Protein AF-A0A7S2YI68-F1 (afdb_monomer_lite)

Secondary structure (DSSP, 8-state):
------------------TT------------------------------PPP---------SS-------GGG----TT-HHHHHHHHHHTPPPPPPPPPPHHHHHHHHHHHHHHHHHHHHHHHHHHHHHHHHHHHHHHHHHHSPTT-HHHHHHH---GGGG-TTS------GGGSPTT--GGGGSS---TT---

Sequence (196 aa):
MLASRQMSLVRSLRLTSEPGRVVVASVTQGMNGSSDLLVPATMNHQNITVRGYKKNADKNKKGRGDYVAYNPNEVEVDKSDKQLTHYLSFLNAPFKKEPPISEEEKERREAILKEYTIQKFKSHNAINHDLTCKGKMKAHALKMLPRNTKLKEHAVFVHDGLFHKDEPSYMYPPELRIPGLDLSRREESNDFEQFG

Structure (mmCIF, N/CA/C/O backbone):
data_AF-A0A7S2YI68-F1
#
_entry.id   AF-A0A7S2YI68-F1
#
loop_
_atom_site.group_PDB
_atom_site.id
_atom_site.type_symbol
_atom_site.label_atom_id
_atom_site.label_alt_id
_atom_site.label_comp_id
_atom_site.label_asym_id
_atom_site.label_entity_id
_atom_site.label_seq_id
_atom_site.pdbx_PDB_ins_code
_atom_site.Cartn_x
_atom_site.Cartn_y
_atom_site.Cartn_z
_atom_site.occupancy
_atom_site.B_iso_or_equiv
_atom_site.auth_seq_id
_atom_site.auth_comp_id
_atom_site.auth_asym_id
_atom_site.auth_atom_id
_atom_site.pdbx_PDB_model_num
ATOM 1 N N . MET A 1 1 ? 22.498 -33.660 -30.245 1.00 50.34 1 MET A N 1
ATOM 2 C CA . MET A 1 1 ? 22.557 -32.585 -29.231 1.00 50.34 1 MET A CA 1
ATOM 3 C C . MET A 1 1 ? 21.536 -32.908 -28.150 1.00 50.34 1 MET A C 1
ATOM 5 O O . MET A 1 1 ? 20.346 -32.890 -28.431 1.00 50.34 1 MET A O 1
ATOM 9 N N . LEU A 1 2 ? 22.000 -33.336 -26.974 1.00 50.59 2 LEU A N 1
ATOM 10 C CA . LEU A 1 2 ? 21.165 -33.842 -25.879 1.00 50.59 2 LEU A CA 1
ATOM 11 C C . LEU A 1 2 ? 20.640 -32.672 -25.034 1.00 50.59 2 LEU A C 1
ATOM 13 O O . LEU A 1 2 ? 21.423 -31.912 -24.468 1.00 50.59 2 LEU A O 1
ATOM 17 N N . ALA A 1 3 ? 19.317 -32.522 -24.967 1.00 51.72 3 ALA A N 1
ATOM 18 C CA . ALA A 1 3 ? 18.655 -31.524 -24.136 1.00 51.72 3 ALA A CA 1
ATOM 19 C C . ALA A 1 3 ? 18.691 -31.964 -22.663 1.00 51.72 3 ALA A C 1
ATOM 21 O O . ALA A 1 3 ? 18.002 -32.901 -22.259 1.00 51.72 3 ALA A O 1
ATOM 22 N N . SER A 1 4 ? 19.516 -31.286 -21.864 1.00 62.97 4 SER A N 1
ATOM 23 C CA . SER A 1 4 ? 19.614 -31.486 -20.418 1.00 62.97 4 SER A CA 1
ATOM 24 C C . SER A 1 4 ? 18.403 -30.854 -19.726 1.00 62.97 4 SER A C 1
ATOM 26 O O . SER A 1 4 ? 18.262 -29.632 -19.654 1.00 62.97 4 SER A O 1
ATOM 28 N N . ARG A 1 5 ? 17.483 -31.706 -19.272 1.00 58.28 5 ARG A N 1
ATOM 29 C CA . ARG A 1 5 ? 16.226 -31.346 -18.610 1.00 58.28 5 ARG A CA 1
ATOM 30 C C . ARG A 1 5 ? 16.491 -31.236 -17.106 1.00 58.28 5 ARG A C 1
ATOM 32 O O . ARG A 1 5 ? 16.485 -32.242 -16.403 1.00 58.28 5 ARG A O 1
ATOM 39 N N . GLN A 1 6 ? 16.763 -30.030 -16.606 1.00 58.59 6 GLN A N 1
ATOM 40 C CA . GLN A 1 6 ? 16.875 -29.812 -15.163 1.00 58.59 6 GLN A CA 1
ATOM 41 C C . GLN A 1 6 ? 15.486 -29.861 -14.517 1.00 58.59 6 GLN A C 1
ATOM 43 O O . GLN A 1 6 ? 14.668 -28.958 -14.681 1.00 58.59 6 GLN A O 1
ATOM 48 N N . MET A 1 7 ? 15.224 -30.948 -13.796 1.00 52.41 7 MET A N 1
ATOM 49 C CA . MET A 1 7 ? 14.084 -31.094 -12.895 1.00 52.41 7 MET A CA 1
ATOM 50 C C . MET A 1 7 ? 14.384 -30.296 -11.622 1.00 52.41 7 MET A C 1
ATOM 52 O O . MET A 1 7 ? 15.210 -30.709 -10.809 1.00 52.41 7 MET A O 1
ATOM 56 N N . SER A 1 8 ? 13.748 -29.136 -11.453 1.00 57.22 8 SER A N 1
ATOM 57 C CA . SER A 1 8 ? 13.793 -28.405 -10.189 1.00 57.22 8 SER A CA 1
ATOM 58 C C . SER A 1 8 ? 12.937 -29.134 -9.152 1.00 57.22 8 SER A C 1
ATOM 60 O O . SER A 1 8 ? 11.757 -29.424 -9.345 1.00 57.22 8 SER A O 1
ATOM 62 N N . LEU A 1 9 ? 13.580 -29.481 -8.043 1.00 52.62 9 LEU A N 1
ATOM 63 C CA . LEU A 1 9 ? 13.014 -30.248 -6.945 1.00 52.62 9 LEU A CA 1
ATOM 64 C C . LEU A 1 9 ? 12.104 -29.321 -6.123 1.00 52.62 9 LEU A C 1
ATOM 66 O O . LEU A 1 9 ? 12.574 -28.533 -5.303 1.00 52.62 9 LEU A O 1
ATOM 70 N N . VAL A 1 10 ? 10.794 -29.372 -6.374 1.00 50.81 10 VAL A N 1
ATOM 71 C CA . VAL A 1 10 ? 9.793 -28.655 -5.572 1.00 50.81 10 VAL A CA 1
ATOM 72 C C . VAL A 1 10 ? 9.705 -29.340 -4.209 1.00 50.81 10 VAL A C 1
ATOM 74 O O . VAL A 1 10 ? 9.071 -30.381 -4.047 1.00 50.81 10 VAL A O 1
ATOM 77 N N . ARG A 1 11 ? 10.390 -28.770 -3.214 1.00 51.25 11 ARG A N 1
ATOM 78 C CA . ARG A 1 11 ? 10.304 -29.191 -1.811 1.00 51.25 11 ARG A CA 1
ATOM 79 C C . ARG A 1 11 ? 8.919 -28.817 -1.275 1.00 51.25 11 ARG A C 1
ATOM 81 O O . ARG A 1 11 ? 8.680 -27.686 -0.865 1.00 51.25 11 ARG A O 1
ATOM 88 N N . SER A 1 12 ? 7.999 -29.776 -1.305 1.00 41.56 12 SER A N 1
ATOM 89 C CA . SER A 1 12 ? 6.699 -29.676 -0.644 1.00 41.56 12 SER A CA 1
ATOM 90 C C . SER A 1 12 ? 6.904 -29.666 0.873 1.00 41.56 12 SER A C 1
ATOM 92 O O . SER A 1 12 ? 7.115 -30.717 1.478 1.00 41.56 12 SER A O 1
ATOM 94 N N . LEU A 1 13 ? 6.840 -28.491 1.501 1.00 45.12 13 LEU A N 1
ATOM 95 C CA . LEU A 1 13 ? 6.744 -28.372 2.956 1.00 45.12 13 LEU A CA 1
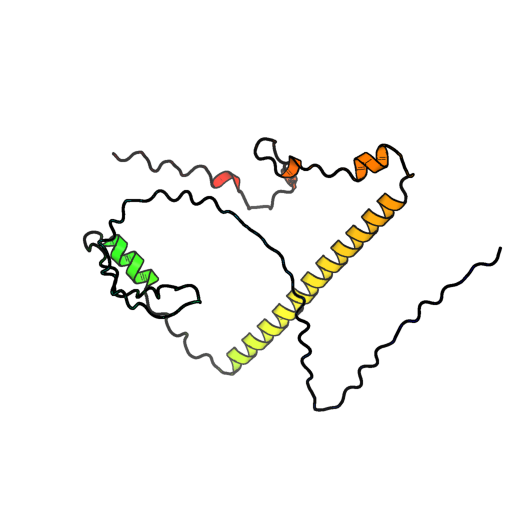ATOM 96 C C . LEU A 1 13 ? 5.353 -28.855 3.386 1.00 45.12 13 LEU A C 1
ATOM 98 O O . LEU A 1 13 ? 4.366 -28.133 3.271 1.00 45.12 13 LEU A O 1
ATOM 102 N N . ARG A 1 14 ? 5.264 -30.108 3.845 1.00 39.12 14 ARG A N 1
ATOM 103 C CA . ARG A 1 14 ? 4.089 -30.604 4.571 1.00 39.12 14 ARG A CA 1
ATOM 104 C C . ARG A 1 14 ? 4.073 -29.943 5.947 1.00 39.12 14 ARG A C 1
ATOM 106 O O . ARG A 1 14 ? 4.894 -30.270 6.797 1.00 39.12 14 ARG A O 1
ATOM 113 N N . LEU A 1 15 ? 3.138 -29.022 6.151 1.00 43.22 15 LEU A N 1
ATOM 114 C CA . LEU A 1 15 ? 2.773 -28.532 7.474 1.00 43.22 15 LEU A CA 1
ATOM 115 C C . LEU A 1 15 ? 1.987 -29.646 8.176 1.00 43.22 15 LEU A C 1
ATOM 117 O O . LEU A 1 15 ? 0.824 -29.886 7.863 1.00 43.22 15 LEU A O 1
ATOM 121 N N . THR A 1 16 ? 2.633 -30.371 9.084 1.00 48.16 16 THR A N 1
ATOM 122 C CA . THR A 1 16 ? 1.944 -31.266 10.017 1.00 48.16 16 THR A CA 1
ATOM 123 C C . THR A 1 16 ? 1.280 -30.400 11.083 1.00 48.16 16 THR A C 1
ATOM 125 O O . THR A 1 16 ? 1.964 -29.807 11.917 1.00 48.16 16 THR A O 1
ATOM 128 N N . SER A 1 17 ? -0.046 -30.268 11.023 1.00 46.53 17 SER A N 1
ATOM 129 C CA . SER A 1 17 ? -0.823 -29.585 12.056 1.00 46.53 17 SER A CA 1
ATOM 130 C C . SER A 1 17 ? -0.990 -30.513 13.258 1.00 46.53 17 SER A C 1
ATOM 132 O O . SER A 1 17 ? -1.798 -31.440 13.213 1.00 46.53 17 SER A O 1
ATOM 134 N N . GLU A 1 18 ? -0.246 -30.275 14.334 1.00 58.31 18 GLU A N 1
ATOM 135 C CA . GLU A 1 18 ? -0.638 -30.813 15.635 1.00 58.31 18 GLU A CA 1
ATOM 136 C C . GLU A 1 18 ? -1.766 -29.946 16.221 1.00 58.31 18 GLU A C 1
ATOM 138 O O . GLU A 1 18 ? -1.621 -28.718 16.290 1.00 58.31 18 GLU A O 1
ATOM 143 N N . PRO A 1 19 ? -2.903 -30.536 16.631 1.00 52.03 19 PRO A N 1
ATOM 144 C CA . PRO A 1 19 ? -3.963 -29.796 17.300 1.00 52.03 19 PRO A CA 1
ATOM 145 C C . PRO A 1 19 ? -3.474 -29.362 18.688 1.00 52.03 19 PRO A C 1
ATOM 147 O O . PRO A 1 19 ? -3.227 -30.190 19.557 1.00 52.03 19 PRO A O 1
ATOM 150 N N . GLY A 1 20 ? -3.321 -28.051 18.892 1.00 57.31 20 GLY A N 1
ATOM 151 C CA . GLY A 1 20 ? -3.027 -27.466 20.208 1.00 57.31 20 GLY A CA 1
ATOM 152 C C . GLY A 1 20 ? -1.772 -26.597 20.292 1.00 57.31 20 GLY A C 1
ATOM 153 O O . GLY A 1 20 ? -1.528 -26.004 21.340 1.00 57.31 20 GLY A O 1
ATOM 154 N N . ARG A 1 21 ? -0.993 -26.453 19.211 1.00 43.06 21 ARG A N 1
ATOM 155 C CA . ARG A 1 21 ? 0.211 -25.607 19.214 1.00 43.06 21 ARG A CA 1
ATOM 156 C C . ARG A 1 21 ? 0.141 -24.524 18.141 1.00 43.06 21 ARG A C 1
ATOM 158 O O . ARG A 1 21 ? 0.529 -24.723 16.995 1.00 43.06 21 ARG A O 1
ATOM 165 N N . VAL A 1 22 ? -0.348 -23.348 18.530 1.00 44.31 22 VAL A N 1
ATOM 166 C CA . VAL A 1 22 ? -0.261 -22.135 17.708 1.00 44.31 22 VAL A CA 1
ATOM 167 C C . VAL A 1 22 ? 1.186 -21.643 17.761 1.00 44.31 22 VAL A C 1
ATOM 169 O O . VAL A 1 22 ? 1.578 -20.914 18.668 1.00 44.31 22 VAL A O 1
ATOM 172 N N . VAL A 1 23 ? 2.013 -22.076 16.810 1.00 42.25 23 VAL A N 1
ATOM 173 C CA . VAL A 1 23 ? 3.347 -21.498 16.617 1.00 42.25 23 VAL A CA 1
ATOM 174 C C . VAL A 1 23 ? 3.177 -20.235 15.779 1.00 42.25 23 VAL A C 1
ATOM 176 O O . VAL A 1 23 ? 3.085 -20.291 14.555 1.00 42.25 23 VAL A O 1
ATOM 179 N N . VAL A 1 24 ? 3.106 -19.081 16.444 1.00 43.81 24 VAL A N 1
ATOM 180 C CA . VAL A 1 24 ? 3.206 -17.777 15.779 1.00 43.81 24 VAL A CA 1
ATOM 181 C C . VAL A 1 24 ? 4.671 -17.570 15.402 1.00 43.81 24 VAL A C 1
ATOM 183 O O . VAL A 1 24 ? 5.462 -17.050 16.184 1.00 43.81 24 VAL A O 1
ATOM 186 N N . ALA A 1 25 ? 5.060 -18.023 14.213 1.00 38.66 25 ALA A N 1
ATOM 187 C CA . ALA A 1 25 ? 6.337 -17.644 13.628 1.00 38.66 25 ALA A CA 1
ATOM 188 C C . ALA A 1 25 ? 6.202 -16.220 13.067 1.00 38.66 25 ALA A C 1
ATOM 190 O O . ALA A 1 25 ? 5.769 -16.024 11.932 1.00 38.66 25 ALA A O 1
ATOM 191 N N . SER A 1 26 ? 6.535 -15.210 13.872 1.00 40.50 26 SER A N 1
ATOM 192 C CA . SER A 1 26 ? 6.734 -13.853 13.369 1.00 40.50 26 SER A CA 1
ATOM 193 C C . SER A 1 26 ? 8.055 -13.808 12.600 1.00 40.50 26 SER A C 1
ATOM 195 O O . SER A 1 26 ? 9.142 -13.744 13.167 1.00 40.50 26 SER A O 1
ATOM 197 N N . VAL A 1 27 ? 7.965 -13.862 11.272 1.00 43.38 27 VAL A N 1
ATOM 198 C CA . VAL A 1 27 ? 9.083 -13.508 10.395 1.00 43.38 27 VAL A CA 1
ATOM 199 C C . VAL A 1 27 ? 9.206 -11.987 10.428 1.00 43.38 27 VAL A C 1
ATOM 201 O O . VAL A 1 27 ? 8.484 -11.276 9.734 1.00 43.38 27 VAL A O 1
ATOM 204 N N . THR A 1 28 ? 10.100 -11.471 11.267 1.00 40.09 28 THR A N 1
ATOM 205 C CA . THR A 1 28 ? 10.525 -10.072 11.212 1.00 40.09 28 THR A CA 1
ATOM 206 C C . THR A 1 28 ? 11.504 -9.914 10.055 1.00 40.09 28 THR A C 1
ATOM 208 O O . THR A 1 28 ? 12.709 -10.127 10.174 1.00 40.09 28 THR A O 1
ATOM 211 N N . GLN A 1 29 ? 10.975 -9.568 8.883 1.00 43.62 29 GLN A N 1
ATOM 212 C CA . GLN A 1 29 ? 11.795 -9.118 7.765 1.00 43.62 29 GLN A CA 1
ATOM 213 C C . GLN A 1 29 ? 12.310 -7.713 8.111 1.00 43.62 29 GLN A C 1
ATOM 215 O O . GLN A 1 29 ? 11.560 -6.740 8.089 1.00 43.62 29 GLN A O 1
ATOM 220 N N . GLY A 1 30 ? 13.581 -7.626 8.508 1.00 39.44 30 GLY A N 1
ATOM 221 C CA . GLY A 1 30 ? 14.265 -6.365 8.779 1.00 39.44 30 GLY A CA 1
ATOM 222 C C . GLY A 1 30 ? 14.392 -5.538 7.503 1.00 39.44 30 GLY A C 1
ATOM 223 O O . GLY A 1 30 ? 15.310 -5.743 6.712 1.00 39.44 30 GLY A O 1
ATOM 224 N N . MET A 1 31 ? 13.459 -4.612 7.297 1.00 40.91 31 MET A N 1
ATOM 225 C CA . MET A 1 31 ? 13.582 -3.554 6.300 1.00 40.91 31 MET A CA 1
ATOM 226 C C . MET A 1 31 ? 14.401 -2.414 6.906 1.00 40.91 31 MET A C 1
ATOM 228 O O . MET A 1 31 ? 13.864 -1.516 7.547 1.00 40.91 31 MET A O 1
ATOM 232 N N . ASN A 1 32 ? 15.716 -2.452 6.696 1.00 46.88 32 ASN A N 1
ATOM 23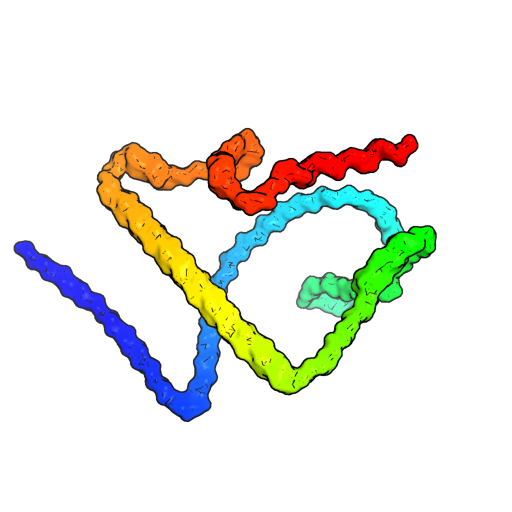3 C CA . ASN A 1 32 ? 16.576 -1.286 6.876 1.00 46.88 32 ASN A CA 1
ATOM 234 C C . ASN A 1 32 ? 16.353 -0.342 5.687 1.00 46.88 32 ASN A C 1
ATOM 236 O O . ASN A 1 32 ? 17.078 -0.392 4.697 1.00 46.88 32 ASN A O 1
ATOM 240 N N . GLY A 1 33 ? 15.304 0.473 5.766 1.00 40.84 33 GLY A N 1
ATOM 241 C CA . GLY A 1 33 ? 15.069 1.601 4.872 1.00 40.84 33 GLY A CA 1
ATOM 242 C C . GLY A 1 33 ? 15.339 2.892 5.628 1.00 40.84 33 GLY A C 1
ATOM 243 O O . GLY A 1 33 ? 14.454 3.392 6.312 1.00 40.84 33 GLY A O 1
ATOM 244 N N . SER A 1 34 ? 16.569 3.399 5.531 1.00 47.84 34 SER A N 1
ATOM 245 C CA . SER A 1 34 ? 16.882 4.777 5.905 1.00 47.84 34 SER A CA 1
ATOM 246 C C . SER A 1 34 ? 16.146 5.703 4.940 1.00 47.84 34 SER A C 1
ATOM 248 O O . SER A 1 34 ? 16.484 5.767 3.759 1.00 47.84 34 SER A O 1
ATOM 250 N N . SER A 1 35 ? 15.111 6.378 5.428 1.00 43.72 35 SER A N 1
ATOM 251 C CA . SER A 1 35 ? 14.521 7.532 4.762 1.00 43.72 35 SER A CA 1
ATOM 252 C C . SER A 1 35 ? 14.807 8.757 5.618 1.00 43.72 35 SER A C 1
ATOM 254 O O . SER A 1 35 ? 13.981 9.156 6.441 1.00 43.72 35 SER A O 1
ATOM 256 N N . ASP A 1 36 ? 15.988 9.336 5.410 1.00 41.00 36 ASP A N 1
ATOM 257 C CA . ASP A 1 36 ? 16.297 10.715 5.777 1.00 41.00 36 ASP A CA 1
ATOM 258 C C . ASP A 1 36 ? 15.415 11.645 4.931 1.00 41.00 36 ASP A C 1
ATOM 260 O O . ASP A 1 36 ? 15.808 12.171 3.890 1.00 41.00 36 ASP A O 1
ATOM 264 N N . LEU A 1 37 ? 14.165 11.808 5.361 1.00 40.16 37 LEU A N 1
ATOM 265 C CA . LEU A 1 37 ? 13.287 12.870 4.895 1.00 40.16 37 LEU A CA 1
ATOM 266 C C . LEU A 1 37 ? 13.664 14.140 5.654 1.00 40.16 37 LEU A C 1
ATOM 268 O O . LEU A 1 37 ? 13.119 14.452 6.711 1.00 40.16 37 LEU A O 1
ATOM 272 N N . LEU A 1 38 ? 14.632 14.863 5.094 1.00 41.06 38 LEU A N 1
ATOM 273 C CA . LEU A 1 38 ? 14.934 16.236 5.468 1.00 41.06 38 LEU A CA 1
ATOM 274 C C . LEU A 1 38 ? 13.740 17.114 5.053 1.00 41.06 38 LEU A C 1
ATOM 276 O O . LEU A 1 38 ? 13.612 17.520 3.899 1.00 41.06 38 LEU A O 1
ATOM 280 N N . VAL A 1 39 ? 12.829 17.375 5.989 1.00 41.44 39 VAL A N 1
ATOM 281 C CA . VAL A 1 39 ? 11.787 18.394 5.826 1.00 41.44 39 VAL A CA 1
ATOM 282 C C . VAL A 1 39 ? 12.427 19.754 6.127 1.00 41.44 39 VAL A C 1
ATOM 284 O O . VAL A 1 39 ? 12.920 19.937 7.243 1.00 41.44 39 VAL A O 1
ATOM 287 N N . PRO A 1 40 ? 12.455 20.722 5.192 1.00 42.75 40 PRO A N 1
ATOM 288 C CA . PRO A 1 40 ? 12.873 22.076 5.523 1.00 42.75 40 PRO A CA 1
ATOM 289 C C . PRO A 1 40 ? 11.809 22.716 6.420 1.00 42.75 40 PRO A C 1
ATOM 291 O O . PRO A 1 40 ? 10.700 23.026 5.989 1.00 42.75 40 PRO A O 1
ATOM 294 N N . ALA A 1 41 ? 12.149 22.890 7.695 1.00 39.47 41 ALA A N 1
ATOM 295 C CA . ALA A 1 41 ? 11.358 23.651 8.645 1.00 39.47 41 ALA A CA 1
ATOM 296 C C . ALA A 1 41 ? 11.534 25.149 8.359 1.00 39.47 41 ALA A C 1
ATOM 298 O O . ALA A 1 41 ? 12.432 25.790 8.894 1.00 39.47 41 ALA A O 1
ATOM 299 N N . THR A 1 42 ? 10.674 25.725 7.524 1.00 51.81 42 THR A N 1
ATOM 300 C CA . THR A 1 42 ? 10.452 27.176 7.528 1.00 51.81 42 THR A CA 1
ATOM 301 C C . THR A 1 42 ? 9.212 27.454 8.365 1.00 51.81 42 THR A C 1
ATOM 303 O O . THR A 1 42 ? 8.122 27.665 7.839 1.00 51.81 42 THR A O 1
ATOM 306 N N . MET A 1 43 ? 9.369 27.398 9.689 1.00 41.09 43 MET A N 1
ATOM 307 C CA . MET A 1 43 ? 8.415 28.029 10.593 1.00 41.09 43 MET A CA 1
ATOM 308 C C . MET A 1 43 ? 8.976 29.380 11.006 1.00 41.09 43 MET A C 1
ATOM 310 O O . MET A 1 43 ? 10.049 29.483 11.595 1.00 41.09 43 MET A O 1
ATOM 314 N N . ASN A 1 44 ? 8.223 30.412 10.651 1.00 44.56 44 ASN A N 1
ATOM 315 C CA . ASN A 1 44 ? 8.429 31.777 11.085 1.00 44.56 44 ASN A CA 1
ATOM 316 C C . ASN A 1 44 ? 8.219 31.807 12.607 1.00 44.56 44 ASN A C 1
ATOM 318 O O . ASN A 1 44 ? 7.096 31.683 13.098 1.00 44.56 44 ASN A O 1
ATOM 322 N N . HIS A 1 45 ? 9.314 31.863 13.361 1.00 42.47 45 HIS A N 1
ATOM 323 C CA . HIS A 1 45 ? 9.278 31.928 14.813 1.00 42.47 45 HIS A CA 1
ATOM 324 C C . HIS A 1 45 ? 8.800 33.319 15.234 1.00 42.47 45 HIS A C 1
ATOM 326 O O . HIS A 1 45 ? 9.576 34.270 15.274 1.00 42.47 45 HIS A O 1
ATOM 332 N N . GLN A 1 46 ? 7.523 33.440 15.596 1.00 43.69 46 GLN A N 1
ATOM 333 C CA . GLN A 1 46 ? 7.136 34.471 16.552 1.00 43.69 46 GLN A CA 1
ATOM 334 C C . GLN A 1 46 ? 7.914 34.202 17.847 1.00 43.69 46 GLN A C 1
ATOM 336 O O . GLN A 1 46 ? 7.973 33.065 18.321 1.00 43.69 46 GLN A O 1
ATOM 341 N N . ASN A 1 47 ? 8.574 35.240 18.359 1.00 39.53 47 ASN A N 1
ATOM 342 C CA . ASN A 1 47 ? 9.471 35.202 19.510 1.00 39.53 47 ASN A CA 1
ATOM 343 C C . ASN A 1 47 ? 8.736 34.770 20.791 1.00 39.53 47 ASN A C 1
ATOM 345 O O . ASN A 1 47 ? 8.359 35.600 21.617 1.00 39.53 47 ASN A O 1
ATOM 349 N N . ILE A 1 48 ? 8.560 33.465 20.991 1.00 43.53 48 ILE A N 1
ATOM 350 C CA . ILE A 1 48 ? 8.199 32.913 22.296 1.00 43.53 48 ILE A CA 1
ATOM 351 C C . ILE A 1 48 ? 9.459 33.000 23.155 1.00 43.53 48 ILE A C 1
ATOM 353 O O . ILE A 1 48 ? 10.387 32.199 23.038 1.00 43.53 48 ILE A O 1
ATOM 357 N N . THR A 1 49 ? 9.507 34.020 24.006 1.00 46.22 49 THR A N 1
ATOM 358 C CA . THR A 1 49 ? 10.601 34.214 24.959 1.00 46.22 49 THR A CA 1
ATOM 359 C C . THR A 1 49 ? 10.401 33.239 26.115 1.00 46.22 49 THR A C 1
ATOM 361 O O . THR A 1 49 ? 9.814 33.579 27.138 1.00 46.22 49 THR A O 1
ATOM 364 N N . VAL A 1 50 ? 10.857 31.996 25.953 1.00 45.75 50 VAL A N 1
ATOM 365 C CA . VAL A 1 50 ? 10.841 30.999 27.031 1.00 45.75 50 VAL A CA 1
ATOM 366 C C . VAL A 1 50 ? 11.877 31.423 28.078 1.00 45.75 50 VAL A C 1
ATOM 368 O O . VAL A 1 50 ? 13.083 31.252 27.886 1.00 45.75 50 VAL A O 1
ATOM 371 N N . ARG A 1 51 ? 11.424 32.045 29.175 1.00 45.25 51 ARG A N 1
ATOM 372 C CA . ARG A 1 51 ? 12.290 32.394 30.311 1.00 45.25 51 ARG A CA 1
ATOM 373 C C . ARG A 1 51 ? 12.848 31.114 30.933 1.00 45.25 51 ARG A C 1
ATOM 375 O O . ARG A 1 51 ? 12.138 30.137 31.132 1.00 45.25 51 ARG A O 1
ATOM 382 N N . GLY A 1 52 ? 14.157 31.131 31.172 1.00 40.34 52 GLY A N 1
ATOM 383 C CA . GLY A 1 52 ? 14.979 29.942 31.374 1.00 40.34 52 GLY A CA 1
ATOM 384 C C . GLY A 1 52 ? 14.537 29.015 32.506 1.00 40.34 52 GLY A C 1
ATOM 385 O O . GLY A 1 52 ? 14.374 29.428 33.652 1.00 40.34 52 GLY A O 1
ATOM 386 N N . TYR A 1 53 ? 14.465 27.725 32.187 1.00 44.00 53 TYR A N 1
ATOM 387 C CA . TYR A 1 53 ? 14.368 26.657 33.173 1.00 44.00 53 TYR A CA 1
ATOM 388 C C . TYR A 1 53 ? 15.704 26.506 33.915 1.00 44.00 53 TYR A C 1
ATOM 390 O O . TYR A 1 53 ? 16.772 26.377 33.305 1.00 44.00 53 TYR A O 1
ATOM 398 N N . LYS A 1 54 ? 15.654 26.516 35.252 1.00 50.56 54 LYS A N 1
ATOM 399 C CA . LYS A 1 54 ? 16.811 26.234 36.111 1.00 50.56 54 LYS A CA 1
ATOM 400 C C . LYS A 1 54 ? 17.239 24.777 35.912 1.00 50.56 54 LYS A C 1
ATOM 402 O O . LYS A 1 54 ? 16.530 23.856 36.305 1.00 50.56 54 LYS A O 1
ATOM 407 N N . LYS A 1 55 ? 18.415 24.566 35.315 1.00 53.16 55 LYS A N 1
ATOM 408 C CA . LYS A 1 55 ? 19.051 23.245 35.224 1.00 53.16 55 LYS A CA 1
ATOM 409 C C . LYS A 1 55 ? 19.541 22.825 36.611 1.00 53.16 55 LYS A C 1
ATOM 411 O O . LYS A 1 55 ? 20.601 23.271 37.044 1.00 53.16 55 LYS A O 1
ATOM 416 N N . ASN A 1 56 ? 18.809 21.942 37.281 1.00 50.59 56 ASN A N 1
ATOM 417 C CA . ASN A 1 56 ? 19.375 21.169 38.382 1.00 50.59 56 ASN A CA 1
ATOM 418 C C . ASN A 1 56 ? 20.259 20.080 37.762 1.00 50.59 56 ASN A C 1
ATOM 420 O O . ASN A 1 56 ? 19.781 19.158 37.107 1.00 50.59 56 ASN A O 1
ATOM 424 N N . ALA A 1 57 ? 21.572 20.272 37.865 1.00 51.91 57 ALA A N 1
ATOM 425 C CA . ALA A 1 57 ? 22.575 19.423 37.242 1.00 51.91 57 ALA A CA 1
ATOM 426 C C . ALA A 1 57 ? 22.838 18.168 38.088 1.00 51.91 57 ALA A C 1
ATOM 428 O O . ALA A 1 57 ? 23.852 18.093 38.782 1.00 51.91 57 ALA A O 1
ATOM 429 N N . ASP A 1 58 ? 21.965 17.165 37.992 1.00 61.28 58 ASP A N 1
ATOM 430 C CA . ASP A 1 58 ? 22.260 15.831 38.518 1.00 61.28 58 ASP A CA 1
ATOM 431 C C . ASP A 1 58 ? 23.150 15.063 37.534 1.00 61.28 58 ASP A C 1
ATOM 433 O O . ASP A 1 58 ? 22.722 14.466 36.546 1.00 61.28 58 ASP A O 1
ATOM 437 N N . LYS A 1 59 ? 24.457 15.113 37.802 1.00 61.12 59 LYS A N 1
ATOM 438 C CA . LYS A 1 59 ? 25.497 14.407 37.050 1.00 61.12 59 LYS A CA 1
ATOM 439 C C . LYS A 1 59 ? 25.536 12.935 37.455 1.00 61.12 59 LYS A C 1
ATOM 441 O O . LYS A 1 59 ? 26.413 12.539 38.216 1.00 61.12 59 LYS A O 1
ATOM 446 N N . ASN A 1 60 ? 24.629 12.108 36.939 1.00 54.59 60 ASN A N 1
ATOM 447 C CA . ASN A 1 60 ? 24.907 10.674 36.805 1.00 54.59 60 ASN A CA 1
ATOM 448 C C . ASN A 1 60 ? 23.867 9.953 35.940 1.00 54.59 60 ASN A C 1
ATOM 450 O O . ASN A 1 60 ? 22.824 9.553 36.447 1.00 54.59 60 ASN A O 1
ATOM 454 N N . LYS A 1 61 ? 24.190 9.731 34.657 1.00 56.44 61 LYS A N 1
ATOM 455 C CA . LYS A 1 61 ? 24.009 8.455 33.931 1.00 56.44 61 LYS A CA 1
ATOM 456 C C . LYS A 1 61 ? 24.387 8.623 32.458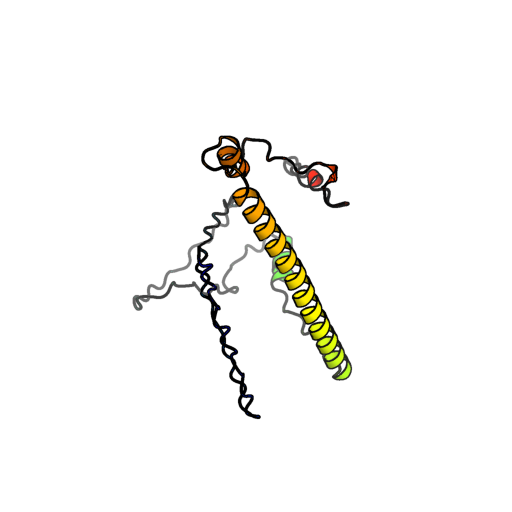 1.00 56.44 61 LYS A C 1
ATOM 458 O O . LYS A 1 61 ? 23.840 9.445 31.736 1.00 56.44 61 LYS A O 1
ATOM 463 N N . LYS A 1 62 ? 25.354 7.819 32.014 1.00 55.44 62 LYS A N 1
ATOM 464 C CA . LYS A 1 62 ? 25.688 7.634 30.600 1.00 55.44 62 LYS A CA 1
ATOM 465 C C . LYS A 1 62 ? 24.592 6.792 29.938 1.00 55.44 62 LYS A C 1
ATOM 467 O O . LYS A 1 62 ? 24.386 5.654 30.343 1.00 55.44 62 LYS A O 1
ATOM 472 N N . GLY A 1 63 ? 23.993 7.320 28.873 1.00 56.44 63 GLY A N 1
ATOM 473 C CA . GLY A 1 63 ? 23.524 6.506 27.750 1.00 56.44 63 GLY A CA 1
ATOM 474 C C . GLY A 1 63 ? 22.056 6.081 27.762 1.00 56.44 63 GLY A C 1
ATOM 475 O O . GLY A 1 63 ? 21.754 4.909 27.952 1.00 56.44 63 GLY A O 1
ATOM 476 N N . ARG A 1 64 ? 21.164 7.016 27.438 1.00 47.94 64 ARG A N 1
ATOM 477 C CA . ARG A 1 64 ? 20.001 6.862 26.540 1.00 47.94 64 ARG A CA 1
ATOM 478 C C . ARG A 1 64 ? 19.421 8.260 26.372 1.00 47.94 64 ARG A C 1
ATOM 480 O O . ARG A 1 64 ? 19.302 8.949 27.371 1.00 47.94 64 ARG A O 1
ATOM 487 N N . GLY A 1 65 ? 19.169 8.687 25.132 1.00 57.31 65 GLY A N 1
ATOM 488 C CA . GLY A 1 65 ? 18.766 10.059 24.817 1.00 57.31 65 GLY A CA 1
ATOM 489 C C . GLY A 1 65 ? 17.694 10.565 25.777 1.00 57.31 65 GLY A C 1
ATOM 490 O O . GLY A 1 65 ? 16.633 9.950 25.893 1.00 57.31 65 GLY A O 1
ATOM 491 N N . ASP A 1 66 ? 18.019 11.646 26.482 1.00 49.94 66 ASP A N 1
ATOM 492 C CA . ASP A 1 66 ? 17.127 12.312 27.416 1.00 49.94 66 ASP A CA 1
ATOM 493 C C . ASP A 1 66 ? 15.970 12.914 26.613 1.00 49.94 66 ASP A C 1
ATOM 495 O O . ASP A 1 66 ? 16.027 14.055 26.154 1.00 49.94 66 ASP A O 1
ATOM 499 N N . TYR A 1 67 ? 14.902 12.142 26.415 1.00 54.78 67 TYR A N 1
ATOM 500 C CA . TYR A 1 67 ? 13.600 12.749 26.196 1.00 54.78 67 TYR A CA 1
ATOM 501 C C . TYR A 1 67 ? 13.279 13.492 27.486 1.00 54.78 67 TYR A C 1
ATOM 503 O O . TYR A 1 67 ? 12.886 12.886 28.483 1.00 54.78 67 TYR A O 1
ATOM 511 N N . VAL A 1 68 ? 13.517 14.804 27.478 1.00 58.03 68 VAL A N 1
ATOM 512 C CA . VAL A 1 68 ? 13.009 15.707 28.506 1.00 58.03 68 VAL A CA 1
ATOM 513 C C . VAL A 1 68 ? 11.503 15.488 28.519 1.00 58.03 68 VAL A C 1
ATOM 515 O O . VAL A 1 68 ? 10.817 15.833 27.557 1.00 58.03 68 VAL A O 1
ATOM 518 N N . ALA A 1 69 ? 11.003 14.814 29.555 1.00 58.44 69 ALA A N 1
ATOM 519 C CA . ALA A 1 69 ? 9.579 14.615 29.735 1.00 58.44 69 ALA A CA 1
ATOM 520 C C . ALA A 1 69 ? 8.951 16.005 29.815 1.00 58.44 69 ALA A C 1
ATOM 522 O O . ALA A 1 69 ? 9.174 16.744 30.773 1.00 58.44 69 ALA A O 1
ATOM 523 N N . TYR A 1 70 ? 8.239 16.392 28.760 1.00 61.66 70 TYR A N 1
ATOM 524 C CA . TYR A 1 70 ? 7.495 17.634 28.745 1.00 61.66 70 TYR A CA 1
ATOM 525 C C . TYR A 1 70 ? 6.418 17.524 29.823 1.00 61.66 70 TYR A C 1
ATOM 527 O O . TYR A 1 70 ? 5.482 16.739 29.681 1.00 61.66 70 TYR A O 1
ATOM 535 N N . ASN A 1 71 ? 6.582 18.267 30.917 1.00 67.06 71 ASN A N 1
ATOM 536 C CA . ASN A 1 71 ? 5.529 18.467 31.899 1.00 67.06 71 ASN A CA 1
ATOM 537 C C . ASN A 1 71 ? 4.597 19.553 31.342 1.00 67.06 71 ASN A C 1
ATOM 539 O O . ASN A 1 71 ? 4.961 20.731 31.383 1.00 67.06 71 ASN A O 1
ATOM 543 N N . PRO A 1 72 ? 3.391 19.215 30.844 1.00 64.62 72 PRO A N 1
ATOM 544 C CA . PRO A 1 72 ? 2.469 20.207 30.284 1.00 64.62 72 PRO A CA 1
ATOM 545 C C . PRO A 1 72 ? 1.999 21.247 31.314 1.00 64.62 72 PRO A C 1
ATOM 547 O O . PRO A 1 72 ? 1.432 22.266 30.939 1.00 64.62 72 PRO A O 1
ATOM 550 N N . ASN A 1 73 ? 2.255 21.010 32.603 1.00 67.00 73 ASN A N 1
ATOM 551 C CA . ASN A 1 73 ? 1.831 21.873 33.700 1.00 67.00 73 ASN A CA 1
ATOM 552 C C . ASN A 1 73 ? 2.772 23.069 33.959 1.00 67.00 73 ASN A C 1
ATOM 554 O O . ASN A 1 73 ? 2.423 23.923 34.767 1.00 67.00 73 ASN A O 1
ATOM 558 N N . GLU A 1 74 ? 3.946 23.140 33.316 1.00 64.06 74 GLU A N 1
ATOM 559 C CA . GLU A 1 74 ? 4.975 24.166 33.592 1.00 64.06 74 GLU A CA 1
ATOM 560 C C . GLU A 1 74 ? 5.081 25.268 32.520 1.00 64.06 74 GLU A C 1
ATOM 562 O O . GLU A 1 74 ? 5.969 26.119 32.589 1.00 64.06 74 GLU A O 1
ATOM 567 N N . VAL A 1 75 ? 4.194 25.291 31.520 1.00 66.75 75 VAL A N 1
ATOM 568 C CA . VAL A 1 75 ? 4.176 26.388 30.541 1.00 66.75 75 VAL A CA 1
ATOM 569 C C . VAL A 1 75 ? 3.355 27.546 31.096 1.00 66.75 75 VAL A C 1
ATOM 571 O O . VAL A 1 75 ? 2.125 27.547 31.050 1.00 66.75 75 VAL A O 1
ATOM 574 N N . GLU A 1 76 ? 4.054 28.546 31.630 1.00 65.06 76 GLU A N 1
ATOM 575 C CA . GLU A 1 76 ? 3.482 29.848 31.965 1.00 65.06 76 GLU A CA 1
ATOM 576 C C . GLU A 1 76 ? 3.093 30.567 30.665 1.00 65.06 76 GLU A C 1
ATOM 578 O O . GLU A 1 76 ? 3.902 31.236 30.028 1.00 65.06 76 GLU A O 1
ATOM 583 N N . VAL A 1 77 ? 1.850 30.368 30.223 1.00 61.53 77 VAL A N 1
ATOM 584 C CA . VAL A 1 77 ? 1.278 31.096 29.085 1.00 61.53 77 VAL A CA 1
ATOM 585 C C . VAL A 1 77 ? 0.867 32.487 29.561 1.00 61.53 77 VAL A C 1
ATOM 587 O O . VAL A 1 77 ? 0.075 32.612 30.502 1.00 61.53 77 VAL A O 1
ATOM 590 N N . ASP A 1 78 ? 1.377 33.527 28.899 1.00 65.81 78 ASP A N 1
ATOM 591 C CA . ASP A 1 78 ? 0.925 34.903 29.098 1.00 65.81 78 ASP A CA 1
ATOM 592 C C . ASP A 1 78 ? -0.595 34.980 28.875 1.00 65.81 78 ASP A C 1
ATOM 594 O O . ASP A 1 78 ? -1.121 34.737 27.790 1.00 65.81 78 ASP A O 1
ATOM 598 N N . LYS A 1 79 ? -1.336 35.281 29.948 1.00 61.91 79 LYS A N 1
ATOM 599 C CA . LYS A 1 79 ? -2.811 35.224 29.994 1.00 61.91 79 LYS A CA 1
ATOM 600 C C . LYS A 1 79 ? -3.504 36.368 29.235 1.00 61.91 79 LYS A C 1
ATOM 602 O O . LYS A 1 79 ? -4.720 36.515 29.370 1.00 61.91 79 LYS A O 1
ATOM 607 N N . SER A 1 80 ? -2.768 37.202 28.494 1.00 68.06 80 SER A N 1
ATOM 608 C CA . SER A 1 80 ? -3.334 38.357 27.779 1.00 68.06 80 SER A CA 1
ATOM 609 C C . SER A 1 80 ? -4.271 37.932 26.648 1.00 68.06 80 SER A C 1
ATOM 611 O O . SER A 1 80 ? -5.279 38.597 26.399 1.00 68.06 80 SER A O 1
ATOM 613 N N . ASP A 1 81 ? -4.010 36.775 26.036 1.00 81.25 81 ASP A N 1
ATOM 614 C CA . ASP A 1 81 ? -4.689 36.354 24.815 1.00 81.25 81 ASP A CA 1
ATOM 615 C C . ASP A 1 81 ? -5.792 35.340 25.122 1.00 81.25 81 ASP A C 1
ATOM 617 O O . ASP A 1 81 ? -5.609 34.121 25.101 1.00 81.25 81 ASP A O 1
ATOM 621 N N . LYS A 1 82 ? -6.996 35.860 25.389 1.00 83.44 82 LYS A N 1
ATOM 622 C CA . LYS A 1 82 ? -8.207 35.059 25.666 1.00 83.44 82 LYS A CA 1
ATOM 623 C C . LYS A 1 82 ? -8.532 34.035 24.568 1.00 83.44 82 LYS A C 1
ATOM 625 O O . LYS A 1 82 ? -9.147 33.011 24.840 1.00 83.44 82 LYS A O 1
ATOM 630 N N . GLN A 1 83 ? -8.143 34.306 23.322 1.00 82.56 83 GLN A N 1
ATOM 631 C CA . GLN A 1 83 ? -8.334 33.371 22.211 1.00 82.56 83 GLN A CA 1
ATOM 632 C C . GLN A 1 83 ? -7.347 32.201 22.282 1.00 82.56 83 GLN A C 1
ATOM 634 O O . GLN A 1 83 ? -7.751 31.050 22.122 1.00 82.56 83 GLN A O 1
ATOM 639 N N . LEU A 1 84 ? -6.075 32.476 22.589 1.00 84.00 84 LEU A N 1
ATOM 640 C CA . LEU A 1 84 ? -5.047 31.448 22.734 1.00 84.00 84 LEU A CA 1
ATOM 641 C C . LEU A 1 84 ? -5.380 30.496 23.886 1.00 84.00 84 LEU A C 1
ATOM 643 O O . LEU A 1 84 ? -5.282 29.280 23.731 1.00 84.00 84 LEU A O 1
ATOM 647 N N . THR A 1 85 ? -5.863 31.024 25.013 1.00 84.81 85 THR A N 1
ATOM 648 C CA . THR A 1 85 ? -6.303 30.190 26.141 1.00 84.81 85 THR A CA 1
ATOM 649 C C . THR A 1 85 ? -7.500 29.306 25.778 1.00 84.81 85 THR A C 1
ATOM 651 O O . THR A 1 85 ? -7.538 28.150 26.199 1.00 84.81 85 THR A O 1
ATOM 654 N N . HIS A 1 86 ? -8.427 29.775 24.934 1.00 87.50 86 HIS A N 1
ATOM 655 C CA . HIS A 1 86 ? -9.519 28.949 24.410 1.00 87.50 86 HIS A CA 1
ATOM 656 C C . HIS A 1 86 ? -9.024 27.815 23.501 1.00 87.50 86 HIS A C 1
ATOM 658 O O . HIS A 1 86 ? -9.429 26.669 23.704 1.00 87.50 86 HIS A O 1
ATOM 664 N N . TYR A 1 87 ? -8.119 28.077 22.556 1.00 88.12 87 TYR A N 1
ATOM 665 C CA . TYR A 1 87 ? -7.547 27.021 21.709 1.00 88.12 87 TYR A CA 1
ATOM 666 C C . TYR A 1 87 ? -6.773 25.986 22.522 1.00 88.12 87 TYR A C 1
ATOM 668 O O . TYR A 1 87 ? -6.976 24.784 22.347 1.00 88.12 87 TYR A O 1
ATOM 676 N N . LEU A 1 88 ? -5.955 26.442 23.471 1.00 87.25 88 LEU A N 1
ATOM 677 C CA . LEU A 1 88 ? -5.257 25.557 24.397 1.00 87.25 88 LEU A CA 1
ATOM 678 C C . LEU A 1 88 ? -6.242 24.749 25.246 1.00 87.25 88 LEU A C 1
ATOM 680 O O . LEU A 1 88 ? -5.991 23.578 25.503 1.00 87.25 88 LEU A O 1
ATOM 684 N N . SER A 1 89 ? -7.386 25.318 25.636 1.00 86.06 89 SER A N 1
ATOM 685 C CA . SER A 1 89 ? -8.415 24.576 26.372 1.00 86.06 89 SER A CA 1
ATOM 686 C C . SER A 1 89 ? -9.084 23.481 25.536 1.00 86.06 89 SER A C 1
ATOM 688 O O . SER A 1 89 ? -9.396 22.426 26.080 1.00 86.06 89 SER A O 1
ATOM 690 N N . PHE A 1 90 ? -9.254 23.678 24.223 1.00 88.19 90 PHE A N 1
ATOM 691 C CA . PHE A 1 90 ? -9.785 22.644 23.330 1.00 88.19 90 PHE A CA 1
ATOM 692 C C . PHE A 1 90 ? -8.780 21.521 23.090 1.00 88.19 90 PHE A C 1
ATOM 694 O O . PHE A 1 90 ? -9.162 20.354 23.100 1.00 88.19 90 PHE A O 1
ATOM 701 N N . LEU A 1 91 ? -7.501 21.863 22.917 1.00 89.19 91 LEU A N 1
ATOM 702 C CA . LEU A 1 91 ? -6.432 20.876 22.748 1.00 89.19 91 LEU A CA 1
ATOM 703 C C . LEU A 1 91 ? -6.199 20.061 24.025 1.00 89.19 91 LEU A C 1
ATOM 705 O O . LEU A 1 91 ? -5.947 18.863 23.951 1.00 89.19 91 LEU A O 1
ATOM 709 N N . ASN A 1 92 ? -6.324 20.704 25.188 1.00 85.88 92 ASN A N 1
ATOM 710 C CA . ASN A 1 92 ? -6.164 20.073 26.497 1.00 85.88 92 ASN A CA 1
ATOM 711 C C . ASN A 1 92 ? -7.475 19.513 27.069 1.00 85.88 92 ASN A C 1
ATOM 713 O O . ASN A 1 92 ? -7.496 19.063 28.217 1.00 85.88 92 ASN A O 1
ATOM 717 N N . ALA A 1 93 ? -8.580 19.560 26.319 1.00 88.50 93 ALA A N 1
ATOM 718 C CA . ALA A 1 93 ? -9.847 19.032 26.796 1.00 88.50 93 ALA A CA 1
ATOM 719 C C . ALA A 1 93 ? -9.692 17.526 27.079 1.00 88.50 93 ALA A C 1
ATOM 721 O O . ALA A 1 93 ? -9.174 16.794 26.230 1.00 88.50 93 ALA A O 1
ATOM 722 N N . PRO A 1 94 ? -10.132 17.029 28.250 1.00 84.81 94 PRO A N 1
ATOM 723 C CA . PRO A 1 94 ? -10.029 15.612 28.553 1.00 84.81 94 PRO A CA 1
ATOM 724 C C . PRO A 1 94 ? -10.827 14.815 27.521 1.00 84.81 94 PRO A C 1
ATOM 726 O O . PRO A 1 94 ? -11.963 15.172 27.191 1.00 84.81 94 PRO A O 1
ATOM 729 N N . PHE A 1 95 ? -10.248 13.717 27.030 1.00 86.00 95 PHE A N 1
ATOM 730 C CA . PHE A 1 95 ? -10.952 12.809 26.133 1.00 86.00 95 PHE A CA 1
ATOM 731 C C . PHE A 1 95 ? -12.255 12.362 26.796 1.00 86.00 95 PHE A C 1
ATOM 733 O O . PHE A 1 95 ? -12.252 11.740 27.864 1.00 86.00 95 PHE A O 1
ATOM 740 N N . LYS A 1 96 ? -13.388 12.709 26.177 1.00 89.00 96 LYS A N 1
ATOM 741 C CA . LYS A 1 96 ? -14.691 12.231 26.633 1.00 89.00 96 LYS A CA 1
ATOM 742 C C . LYS A 1 96 ? -14.680 10.712 26.515 1.00 89.00 96 LYS A C 1
ATOM 744 O O . LYS A 1 96 ? -14.439 10.186 25.431 1.00 89.00 96 LYS A O 1
ATOM 749 N N . LYS A 1 97 ? -14.923 10.015 27.628 1.00 89.50 97 LYS A N 1
ATOM 750 C CA . LYS A 1 97 ? -15.116 8.564 27.596 1.00 89.50 97 LYS A CA 1
ATOM 751 C C . LYS A 1 97 ? -16.310 8.279 26.694 1.00 89.50 97 LYS A C 1
ATOM 753 O O . LYS A 1 97 ? -17.375 8.867 26.885 1.00 89.50 97 LYS A O 1
ATOM 758 N N . GLU A 1 98 ? -16.107 7.415 25.710 1.00 89.19 98 GLU A N 1
ATOM 759 C CA . GLU A 1 98 ? -17.196 6.957 24.859 1.00 89.19 98 GLU A CA 1
ATOM 760 C C . GLU A 1 98 ? -18.274 6.284 25.726 1.00 89.19 98 GLU A C 1
ATOM 762 O O . GLU A 1 98 ? -17.942 5.649 26.736 1.00 89.19 98 GLU A O 1
ATOM 767 N N . PRO A 1 99 ? -19.563 6.444 25.385 1.00 92.69 99 PRO A N 1
ATOM 768 C CA . PRO A 1 99 ? -20.630 5.763 26.104 1.00 92.69 99 PRO A CA 1
ATOM 769 C C . PRO A 1 99 ? -20.431 4.239 26.024 1.00 92.69 99 PRO A C 1
ATOM 771 O O . PRO A 1 99 ? -19.946 3.744 25.002 1.00 92.69 99 PRO A O 1
ATOM 774 N N . PRO A 1 100 ? -20.796 3.480 27.075 1.00 93.75 100 PRO A N 1
ATOM 775 C CA . PRO A 1 100 ? -20.697 2.027 27.039 1.00 93.75 100 PRO A CA 1
ATOM 776 C C . PRO A 1 100 ? -21.568 1.479 25.905 1.00 93.75 100 PRO A C 1
ATOM 778 O O . PRO A 1 100 ? -22.731 1.851 25.754 1.00 93.75 100 PRO A O 1
ATOM 781 N N . ILE A 1 101 ? -20.976 0.614 25.089 1.00 95.50 101 ILE A N 1
ATOM 782 C CA . ILE A 1 101 ? -21.621 -0.017 23.936 1.00 95.50 101 ILE A CA 1
ATOM 783 C C . ILE A 1 101 ? -22.251 -1.336 24.404 1.00 95.50 101 ILE A C 1
ATOM 785 O O . ILE A 1 101 ? -21.671 -2.019 25.249 1.00 95.50 101 ILE A O 1
ATOM 789 N N . SER A 1 102 ? -23.421 -1.702 23.871 1.00 97.81 102 SER A N 1
ATOM 790 C CA . SER A 1 102 ? -24.025 -3.015 24.133 1.00 97.81 102 SER A CA 1
ATOM 791 C C . SER A 1 102 ? -23.159 -4.150 23.573 1.00 97.81 102 SER A C 1
ATOM 793 O O . SER A 1 102 ? -22.418 -3.966 22.606 1.00 97.81 102 SER A O 1
ATOM 795 N N . GLU A 1 103 ? -23.252 -5.343 24.161 1.00 97.38 103 GLU A N 1
ATOM 796 C CA . GLU A 1 103 ? -22.472 -6.505 23.706 1.00 97.38 103 GLU A CA 1
ATOM 797 C C . GLU A 1 103 ? -22.783 -6.862 22.243 1.00 97.38 103 GLU A C 1
ATOM 799 O O . GLU A 1 103 ? -21.861 -7.032 21.448 1.00 97.38 103 GLU A O 1
ATOM 804 N N . GLU A 1 104 ? -24.060 -6.824 21.851 1.00 97.44 104 GLU A N 1
ATOM 805 C CA . GLU A 1 104 ? -24.502 -7.060 20.467 1.00 97.44 104 GLU A CA 1
ATOM 806 C C . GLU A 1 104 ? -23.859 -6.088 19.461 1.00 97.44 104 GLU A C 1
ATOM 808 O O . GLU A 1 104 ? -23.391 -6.480 18.390 1.00 97.44 104 GLU A O 1
ATOM 813 N N . GLU A 1 105 ? -23.792 -4.797 19.801 1.00 97.31 105 GLU A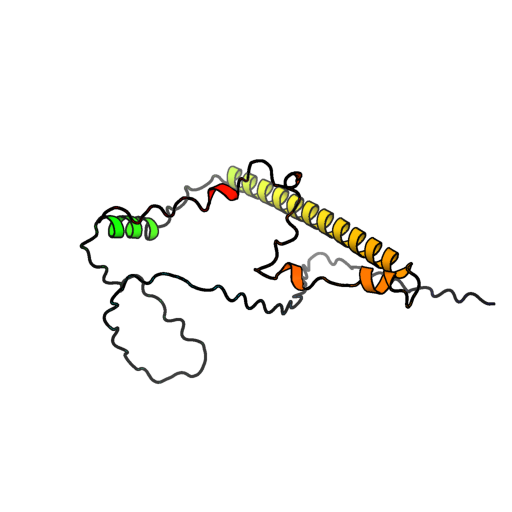 N 1
ATOM 814 C CA . GLU A 1 105 ? -23.195 -3.789 18.922 1.00 97.31 105 GLU A CA 1
ATOM 815 C C . GLU A 1 105 ? -21.672 -3.947 18.842 1.00 97.31 105 GLU A C 1
ATOM 817 O O . GLU A 1 105 ? -21.074 -3.713 17.787 1.00 97.31 105 GLU A O 1
ATOM 822 N N . LYS A 1 106 ? -21.029 -4.376 19.932 1.00 97.19 106 LYS A N 1
ATOM 823 C CA . LYS A 1 106 ? -19.597 -4.679 19.942 1.00 97.19 106 LYS A CA 1
ATOM 824 C C . LYS A 1 106 ? -19.279 -5.834 18.991 1.00 97.19 106 LYS A C 1
ATOM 826 O O . LYS A 1 106 ? -18.387 -5.692 18.154 1.00 97.19 106 LYS A O 1
ATOM 831 N N . GLU A 1 107 ? -20.039 -6.924 19.055 1.00 98.00 107 GLU A N 1
ATOM 832 C CA . GLU A 1 107 ? -19.883 -8.069 18.150 1.00 98.00 107 GLU A CA 1
ATOM 833 C C . GLU A 1 107 ? -20.099 -7.674 16.685 1.00 98.00 107 GLU A C 1
ATOM 835 O O . GLU A 1 107 ? -19.299 -8.035 15.813 1.00 98.00 107 GLU A O 1
ATOM 840 N N . ARG A 1 108 ? -21.123 -6.855 16.406 1.00 98.25 108 ARG A N 1
ATOM 841 C CA . ARG A 1 108 ? -21.382 -6.330 15.058 1.00 98.25 108 ARG A CA 1
ATOM 842 C C . ARG A 1 108 ? -20.194 -5.531 14.521 1.00 98.25 108 ARG A C 1
ATOM 844 O O . ARG A 1 108 ? -19.770 -5.744 13.383 1.00 98.25 108 ARG A O 1
ATOM 851 N N . ARG A 1 109 ? -19.629 -4.625 15.325 1.00 97.50 109 ARG A N 1
ATOM 852 C CA . ARG A 1 109 ? -18.448 -3.829 14.941 1.00 97.50 109 ARG A CA 1
ATOM 853 C C . ARG A 1 109 ? -17.226 -4.705 14.694 1.00 97.50 109 ARG A C 1
ATOM 855 O O . ARG A 1 109 ? -16.505 -4.475 13.724 1.00 97.50 109 ARG A O 1
ATOM 862 N N . GLU A 1 110 ? -17.001 -5.714 15.531 1.00 98.00 110 GLU A N 1
ATOM 863 C CA . GLU A 1 110 ? -15.904 -6.665 15.348 1.00 98.00 110 GLU A CA 1
ATOM 864 C C . GLU A 1 110 ? -16.047 -7.465 14.046 1.00 98.00 110 GLU A C 1
ATOM 866 O O . GLU A 1 110 ? -15.057 -7.657 13.334 1.00 98.00 110 GLU A O 1
ATOM 871 N N . ALA A 1 111 ? -17.263 -7.898 13.700 1.00 98.25 111 ALA A N 1
ATOM 872 C CA . ALA A 1 111 ? -17.538 -8.589 12.442 1.00 98.25 111 ALA A CA 1
ATOM 873 C C . ALA A 1 111 ? -17.250 -7.693 11.226 1.00 98.25 111 ALA A C 1
ATOM 875 O O . ALA A 1 111 ? -16.509 -8.100 10.327 1.00 98.25 111 ALA A O 1
ATOM 876 N N . ILE A 1 112 ? -17.747 -6.451 11.240 1.00 98.19 112 ILE A N 1
ATOM 877 C CA . ILE A 1 112 ? -17.497 -5.460 10.180 1.00 98.19 112 ILE A CA 1
ATOM 878 C C . ILE A 1 112 ? -15.995 -5.195 10.026 1.00 98.19 112 ILE A C 1
ATOM 880 O O . ILE A 1 112 ? -15.477 -5.166 8.909 1.00 98.19 112 ILE A O 1
ATOM 884 N N . LEU A 1 113 ? -15.266 -5.037 11.134 1.00 98.06 113 LEU A N 1
ATOM 885 C CA . LEU A 1 113 ? -13.827 -4.783 11.103 1.00 98.06 113 LEU A CA 1
ATOM 886 C C . LEU A 1 113 ? -13.050 -5.963 10.500 1.00 98.06 113 LEU A C 1
ATOM 888 O O . LEU A 1 113 ? -12.144 -5.765 9.684 1.00 98.06 113 LEU A O 1
ATOM 892 N N . LYS A 1 114 ? -13.407 -7.198 10.866 1.00 98.19 114 LYS A N 1
ATOM 893 C CA . LYS A 1 114 ? -12.807 -8.411 10.288 1.00 98.19 114 LYS A CA 1
ATOM 894 C C . LYS A 1 114 ? -13.065 -8.489 8.787 1.00 98.19 114 LYS A C 1
ATOM 896 O O . LYS A 1 114 ? -12.138 -8.731 8.018 1.00 98.19 114 LYS A O 1
ATOM 901 N N . GLU A 1 115 ? -14.292 -8.236 8.351 1.00 98.31 115 GLU A N 1
ATOM 902 C CA . GLU A 1 115 ? -14.614 -8.255 6.927 1.00 98.31 115 GLU A CA 1
ATOM 903 C C . GLU A 1 115 ? -13.852 -7.168 6.156 1.00 98.31 115 GLU A C 1
ATOM 905 O O . GLU A 1 115 ? -13.203 -7.457 5.146 1.00 98.31 115 GLU A O 1
ATOM 910 N N . TYR A 1 116 ? -13.853 -5.936 6.667 1.00 98.31 116 TYR A N 1
ATOM 911 C CA . TYR A 1 116 ? -13.136 -4.815 6.067 1.00 98.31 116 TYR A CA 1
ATOM 912 C C . TYR A 1 116 ? -11.638 -5.105 5.917 1.00 98.31 116 TYR A C 1
ATOM 914 O O . TYR A 1 116 ? -11.063 -4.903 4.844 1.00 98.31 116 TYR A O 1
ATOM 922 N N . THR A 1 117 ? -10.998 -5.617 6.971 1.00 98.12 117 THR A N 1
ATOM 923 C CA . THR A 1 117 ? -9.566 -5.950 6.937 1.00 98.12 117 THR A CA 1
ATOM 924 C C . THR A 1 117 ? -9.272 -7.037 5.906 1.00 98.12 117 THR A C 1
ATOM 926 O O . THR A 1 117 ? -8.360 -6.868 5.096 1.00 98.12 117 THR A O 1
ATOM 929 N N . ILE A 1 118 ? -10.082 -8.098 5.841 1.00 97.88 118 ILE A N 1
ATOM 930 C CA . ILE A 1 118 ? -9.955 -9.149 4.820 1.00 97.88 118 ILE A CA 1
ATOM 931 C C . ILE A 1 118 ? -10.063 -8.562 3.406 1.00 97.88 118 ILE A C 1
ATOM 933 O O . ILE A 1 118 ? -9.241 -8.879 2.542 1.00 97.88 118 ILE A O 1
ATOM 937 N N . GLN A 1 119 ? -11.046 -7.698 3.147 1.00 97.19 11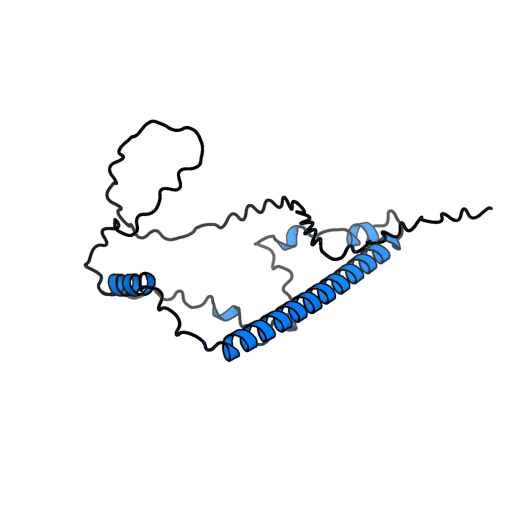9 GLN A N 1
ATOM 938 C CA . GLN A 1 119 ? -11.218 -7.072 1.833 1.00 97.19 119 GLN A CA 1
ATOM 939 C C . GLN A 1 119 ? -10.039 -6.150 1.474 1.00 97.19 119 GLN A C 1
ATOM 941 O O . GLN A 1 119 ? -9.552 -6.171 0.336 1.00 97.19 119 GLN A O 1
ATOM 946 N N . LYS A 1 120 ? -9.507 -5.389 2.438 1.00 97.94 120 LYS A N 1
ATOM 947 C CA . LYS A 1 120 ? -8.302 -4.571 2.233 1.00 97.94 120 LYS A CA 1
ATOM 948 C C . LYS A 1 120 ? -7.076 -5.420 1.913 1.00 97.94 120 LYS A C 1
ATOM 950 O O . LYS A 1 120 ? -6.367 -5.106 0.960 1.00 97.94 120 LYS A O 1
ATOM 955 N N . PHE A 1 121 ? -6.870 -6.537 2.606 1.00 97.75 121 PHE A N 1
ATOM 956 C CA . PHE A 1 121 ? -5.788 -7.465 2.269 1.00 97.75 121 PHE A CA 1
ATOM 957 C C . PHE A 1 121 ? -5.948 -8.065 0.869 1.00 97.75 121 PHE A C 1
ATOM 959 O O . PHE A 1 121 ? -4.978 -8.122 0.114 1.00 97.75 121 PHE A O 1
ATOM 966 N N . LYS A 1 122 ? -7.165 -8.468 0.482 1.00 97.81 122 LYS A N 1
ATOM 967 C CA . LYS A 1 122 ? -7.435 -8.995 -0.866 1.00 97.81 122 LYS A CA 1
ATOM 968 C C . LYS A 1 122 ? -7.130 -7.970 -1.959 1.00 97.81 122 LYS A C 1
ATOM 970 O O . LYS A 1 122 ? -6.441 -8.305 -2.919 1.00 97.81 122 LYS A O 1
ATOM 975 N N . SER A 1 123 ? -7.601 -6.734 -1.807 1.00 97.81 123 SER A N 1
ATOM 976 C CA . SER A 1 123 ? -7.351 -5.664 -2.785 1.00 97.81 123 SER A CA 1
ATOM 977 C C . SER A 1 123 ? -5.869 -5.293 -2.878 1.00 97.81 123 SER A C 1
ATOM 979 O O . SER A 1 123 ? -5.338 -5.206 -3.982 1.00 97.81 123 SER A O 1
ATOM 981 N N . HIS A 1 124 ? -5.171 -5.175 -1.746 1.00 97.75 124 HIS A N 1
ATOM 982 C CA . HIS A 1 124 ? -3.722 -4.966 -1.720 1.00 97.75 124 HIS A CA 1
ATOM 983 C C . HIS A 1 124 ? -2.964 -6.086 -2.447 1.00 97.75 124 HIS A C 1
ATOM 985 O O . HIS A 1 124 ? -2.108 -5.818 -3.290 1.00 97.75 124 HIS A O 1
ATOM 991 N N . ASN A 1 125 ? -3.311 -7.347 -2.179 1.00 97.56 125 ASN A N 1
ATOM 992 C CA . ASN A 1 125 ? -2.668 -8.487 -2.828 1.00 97.56 125 ASN A CA 1
ATOM 993 C C . ASN A 1 125 ? -2.948 -8.525 -4.334 1.00 97.56 125 ASN A C 1
ATOM 995 O O . ASN A 1 125 ? -2.045 -8.842 -5.105 1.00 97.56 125 ASN A O 1
ATOM 999 N N . ALA A 1 126 ? -4.163 -8.171 -4.759 1.00 97.56 126 ALA A N 1
ATOM 1000 C CA . ALA A 1 126 ? -4.512 -8.077 -6.172 1.00 97.56 126 ALA A CA 1
ATOM 1001 C C . ALA A 1 126 ? -3.688 -6.996 -6.892 1.00 97.56 126 ALA A C 1
ATOM 1003 O O . ALA A 1 126 ? -3.113 -7.272 -7.945 1.00 97.56 126 ALA A O 1
ATOM 1004 N N . ILE A 1 127 ? -3.564 -5.803 -6.298 1.00 97.12 127 ILE A N 1
ATOM 1005 C CA . ILE A 1 127 ? -2.748 -4.704 -6.838 1.00 97.12 127 ILE A CA 1
ATOM 1006 C C . ILE A 1 127 ? -1.278 -5.127 -6.932 1.00 97.12 127 ILE A C 1
ATOM 1008 O O . ILE A 1 127 ? -0.661 -4.988 -7.985 1.00 97.12 127 ILE A O 1
ATOM 1012 N N . ASN A 1 128 ? -0.719 -5.707 -5.870 1.00 97.56 128 ASN A N 1
ATOM 1013 C CA . ASN A 1 128 ? 0.678 -6.146 -5.871 1.00 97.56 128 ASN A CA 1
ATOM 1014 C C . ASN A 1 128 ? 0.946 -7.259 -6.880 1.00 97.56 128 ASN A C 1
ATOM 1016 O O . ASN A 1 128 ? 1.995 -7.266 -7.530 1.00 97.56 128 ASN A O 1
ATOM 1020 N N . HIS A 1 129 ? 0.013 -8.198 -7.024 1.00 98.38 129 HIS A N 1
ATOM 1021 C CA . HIS A 1 129 ? 0.107 -9.244 -8.029 1.00 98.38 129 HIS A CA 1
ATOM 1022 C C . HIS A 1 129 ? 0.138 -8.646 -9.442 1.00 98.38 129 HIS A C 1
ATOM 1024 O O . HIS A 1 129 ? 1.038 -8.968 -10.219 1.00 98.38 129 HIS A O 1
ATOM 1030 N N . ASP A 1 130 ? -0.782 -7.731 -9.757 1.00 98.19 130 ASP A N 1
ATOM 1031 C CA . ASP A 1 130 ? -0.825 -7.038 -11.049 1.00 98.19 130 ASP A CA 1
ATOM 1032 C C . ASP A 1 130 ? 0.465 -6.244 -11.324 1.00 98.19 130 ASP A C 1
ATOM 1034 O O . ASP A 1 130 ? 1.088 -6.404 -12.377 1.00 98.19 130 ASP A O 1
ATOM 1038 N N . LEU A 1 131 ? 0.942 -5.463 -10.349 1.00 97.44 131 LEU A N 1
ATOM 1039 C CA . LEU A 1 131 ? 2.212 -4.734 -10.449 1.00 97.44 131 LEU A CA 1
ATOM 1040 C C . LEU A 1 131 ? 3.397 -5.675 -10.693 1.00 97.44 131 LEU A C 1
ATOM 1042 O O . LEU A 1 131 ? 4.245 -5.404 -11.546 1.00 97.44 131 LEU A O 1
ATOM 1046 N N . THR A 1 132 ? 3.437 -6.809 -9.995 1.00 97.56 132 THR A N 1
ATOM 1047 C CA . THR A 1 132 ? 4.481 -7.826 -10.171 1.00 97.56 132 THR A CA 1
ATOM 1048 C C . THR A 1 132 ? 4.439 -8.423 -11.575 1.00 97.56 132 THR A C 1
ATOM 1050 O O . THR A 1 132 ? 5.484 -8.574 -12.214 1.00 97.56 132 THR A O 1
ATOM 1053 N N . CYS A 1 133 ? 3.250 -8.746 -12.087 1.00 98.19 133 CYS A N 1
ATOM 1054 C CA . CYS A 1 133 ? 3.076 -9.235 -13.452 1.00 98.19 133 CYS A CA 1
ATOM 1055 C C . CYS A 1 133 ? 3.543 -8.203 -14.481 1.00 98.19 133 CYS A C 1
ATOM 1057 O O . CYS A 1 133 ? 4.355 -8.537 -15.346 1.00 98.19 133 CYS A O 1
ATOM 1059 N N . LYS A 1 134 ? 3.129 -6.940 -14.341 1.00 97.50 134 LYS A N 1
ATOM 1060 C CA . LYS A 1 134 ? 3.580 -5.833 -15.199 1.00 97.50 134 LYS A CA 1
ATOM 1061 C C . LYS A 1 134 ? 5.100 -5.670 -15.164 1.00 97.50 134 LYS A C 1
ATOM 1063 O O . LYS A 1 134 ? 5.721 -5.536 -16.217 1.00 97.50 134 LYS A O 1
ATOM 1068 N N . GLY A 1 135 ? 5.716 -5.745 -13.984 1.00 96.69 135 GLY A N 1
ATOM 1069 C CA . GLY A 1 135 ? 7.172 -5.710 -13.826 1.00 96.69 135 GLY A CA 1
ATOM 1070 C C . GLY A 1 135 ? 7.871 -6.851 -14.571 1.00 96.69 135 GLY A C 1
ATOM 1071 O O . GLY A 1 135 ? 8.804 -6.612 -15.339 1.00 96.69 135 GLY A O 1
ATOM 1072 N N . LYS A 1 136 ? 7.373 -8.086 -14.426 1.00 97.94 136 LYS A N 1
ATOM 1073 C CA . LYS A 1 136 ? 7.901 -9.264 -15.138 1.00 97.94 136 LYS A CA 1
ATOM 1074 C C . LYS A 1 136 ? 7.752 -9.144 -16.653 1.00 97.94 136 LYS A C 1
ATOM 1076 O O . LYS A 1 136 ? 8.688 -9.473 -17.377 1.00 97.94 136 LYS A O 1
ATOM 1081 N N . MET A 1 137 ? 6.612 -8.652 -17.135 1.00 98.25 137 MET A N 1
ATOM 1082 C CA . MET A 1 137 ? 6.380 -8.433 -18.564 1.00 98.25 137 MET A CA 1
ATOM 1083 C C . MET A 1 137 ? 7.344 -7.392 -19.138 1.00 98.25 137 MET A C 1
ATOM 1085 O O . MET A 1 137 ? 7.966 -7.648 -20.168 1.00 98.25 137 MET A O 1
ATOM 1089 N N . LYS A 1 138 ? 7.534 -6.258 -18.450 1.00 96.50 138 LYS A N 1
ATOM 1090 C CA . LYS A 1 138 ? 8.508 -5.230 -18.852 1.00 96.50 138 LYS A CA 1
ATOM 1091 C C . LYS A 1 138 ? 9.934 -5.782 -18.881 1.00 96.50 138 LYS A C 1
ATOM 1093 O O . LYS A 1 138 ? 10.642 -5.604 -19.869 1.00 96.50 138 LYS A O 1
ATOM 1098 N N . ALA A 1 139 ? 10.337 -6.518 -17.845 1.00 96.75 139 ALA A N 1
ATOM 1099 C CA . ALA A 1 139 ? 11.649 -7.159 -17.792 1.00 96.75 139 ALA A CA 1
ATOM 1100 C C . ALA A 1 139 ? 11.848 -8.178 -18.931 1.00 96.75 139 ALA A C 1
ATOM 1102 O O . ALA A 1 139 ? 12.915 -8.228 -19.545 1.00 96.75 139 ALA A O 1
ATOM 1103 N N . HIS A 1 140 ? 10.816 -8.966 -19.249 1.00 98.19 140 HIS A N 1
ATOM 1104 C CA . HIS A 1 140 ? 10.841 -9.894 -20.376 1.00 98.19 140 HIS A CA 1
ATOM 1105 C C . HIS A 1 140 ? 11.001 -9.156 -21.712 1.00 98.19 140 HIS A C 1
ATOM 1107 O O . HIS A 1 140 ? 11.864 -9.524 -22.506 1.00 98.19 140 HIS A O 1
ATOM 1113 N N . ALA A 1 141 ? 10.238 -8.084 -21.939 1.00 97.31 141 ALA A N 1
ATOM 1114 C CA . ALA A 1 141 ? 10.348 -7.263 -23.144 1.00 97.31 141 ALA A CA 1
ATOM 1115 C C . ALA A 1 141 ? 11.760 -6.670 -23.314 1.00 97.31 141 ALA A C 1
ATOM 1117 O O . ALA A 1 141 ? 12.356 -6.801 -24.381 1.00 97.31 141 ALA A O 1
ATOM 1118 N N . LEU A 1 142 ? 12.356 -6.127 -22.246 1.00 96.56 142 LEU A N 1
ATOM 1119 C CA . LEU A 1 142 ? 13.740 -5.628 -22.260 1.00 96.56 142 LEU A CA 1
ATOM 1120 C C . LEU A 1 142 ? 14.771 -6.722 -22.577 1.00 96.56 142 LEU A C 1
ATOM 1122 O O . LEU A 1 142 ? 15.805 -6.457 -23.198 1.00 96.56 142 LEU A O 1
ATOM 1126 N N . LYS A 1 143 ? 14.511 -7.966 -22.157 1.00 97.00 143 LYS A N 1
ATOM 1127 C CA . LYS A 1 143 ? 15.368 -9.119 -22.465 1.00 97.00 143 LYS A CA 1
ATOM 1128 C C . LYS A 1 143 ? 15.291 -9.525 -23.940 1.00 97.00 143 LYS A C 1
ATOM 1130 O O . LYS A 1 143 ? 16.281 -10.046 -24.449 1.00 97.00 143 LYS A O 1
ATOM 1135 N N . MET A 1 144 ? 14.156 -9.293 -24.601 1.00 97.69 144 MET A N 1
ATOM 1136 C CA . MET A 1 144 ? 13.965 -9.589 -26.026 1.00 97.69 144 MET A CA 1
ATOM 1137 C C . MET A 1 144 ? 14.653 -8.577 -26.954 1.00 97.69 144 MET A C 1
ATOM 1139 O O . MET A 1 144 ? 14.858 -8.881 -28.125 1.00 97.69 144 MET A O 1
ATOM 1143 N N . LEU A 1 145 ? 15.055 -7.403 -26.454 1.00 96.75 145 LEU A N 1
ATOM 1144 C CA . LEU A 1 145 ? 15.814 -6.438 -27.249 1.00 96.75 145 LEU A CA 1
ATOM 1145 C C . LEU A 1 145 ? 17.229 -6.963 -27.574 1.00 96.75 145 LEU A C 1
ATOM 1147 O O . LEU A 1 145 ? 17.901 -7.499 -26.678 1.00 96.75 145 LEU A O 1
ATOM 1151 N N . PRO A 1 146 ? 17.726 -6.770 -28.814 1.00 97.56 146 PRO A N 1
ATOM 1152 C CA . PRO A 1 146 ? 19.083 -7.153 -29.184 1.00 97.56 146 PRO A CA 1
ATOM 1153 C C . PRO A 1 146 ? 20.126 -6.498 -28.270 1.00 97.56 146 PRO A C 1
ATOM 1155 O O . PRO A 1 146 ? 20.029 -5.320 -27.910 1.00 97.56 146 PRO A O 1
ATOM 1158 N N . ARG A 1 147 ? 21.136 -7.279 -27.874 1.00 96.00 147 ARG A N 1
ATOM 1159 C CA . ARG A 1 147 ? 22.226 -6.802 -27.009 1.00 96.00 147 ARG A CA 1
ATOM 1160 C C . ARG A 1 147 ? 23.062 -5.748 -27.748 1.00 96.00 147 ARG A C 1
ATOM 1162 O 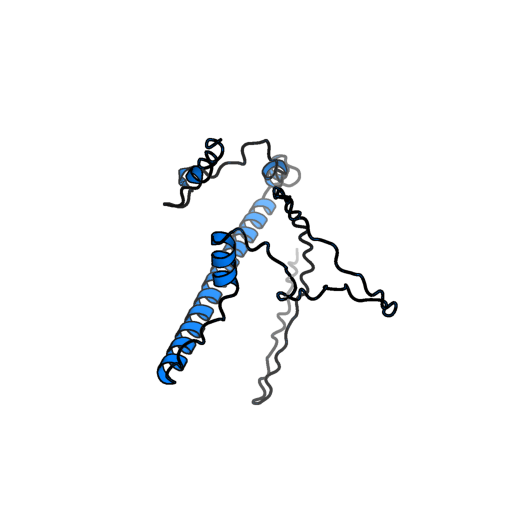O . ARG A 1 147 ? 23.201 -5.834 -28.962 1.00 96.00 147 ARG A O 1
ATOM 1169 N N . ASN A 1 148 ? 23.627 -4.794 -27.006 1.00 93.69 148 ASN A N 1
ATOM 1170 C CA . ASN A 1 148 ? 24.527 -3.745 -27.514 1.00 93.69 148 ASN A CA 1
ATOM 1171 C C . ASN A 1 148 ? 23.907 -2.836 -28.592 1.00 93.69 148 ASN A C 1
ATOM 1173 O O . ASN A 1 148 ? 24.603 -2.342 -29.475 1.00 93.69 148 ASN A O 1
ATOM 1177 N N . THR A 1 149 ? 22.589 -2.637 -28.548 1.00 96.88 149 THR A N 1
ATOM 1178 C CA . THR A 1 149 ? 21.913 -1.658 -29.403 1.00 96.88 149 THR A CA 1
ATOM 1179 C C . THR A 1 149 ? 21.598 -0.401 -28.607 1.00 96.88 149 THR A C 1
ATOM 1181 O O . THR A 1 149 ? 21.161 -0.490 -27.458 1.00 96.88 149 THR A O 1
ATOM 1184 N N . LYS A 1 150 ? 21.723 0.764 -29.254 1.00 96.25 150 LYS A N 1
ATOM 1185 C CA . LYS A 1 150 ? 21.319 2.060 -28.681 1.00 96.25 150 LYS A CA 1
ATOM 1186 C C . LYS A 1 150 ? 19.873 2.035 -28.173 1.00 96.25 150 LYS A C 1
ATOM 1188 O O . LYS A 1 150 ? 19.560 2.632 -27.155 1.00 96.25 150 LYS A O 1
ATOM 1193 N N . LEU A 1 151 ? 18.994 1.278 -28.840 1.00 93.12 151 LEU A N 1
ATOM 1194 C CA . LEU A 1 151 ? 17.599 1.084 -28.424 1.00 93.12 151 LEU A CA 1
ATOM 1195 C C . LEU A 1 151 ? 17.482 0.523 -27.004 1.00 93.12 151 LEU A C 1
ATOM 1197 O O . LEU A 1 151 ? 16.649 0.980 -26.227 1.00 93.12 151 LEU A O 1
ATOM 1201 N N . LYS A 1 152 ? 18.317 -0.460 -26.656 1.00 94.62 152 LYS A N 1
ATOM 1202 C CA . LYS A 1 152 ? 18.312 -1.046 -25.317 1.00 94.62 152 LYS A CA 1
ATOM 1203 C C . LYS A 1 152 ? 18.892 -0.090 -24.279 1.00 94.62 152 LYS A C 1
ATOM 1205 O O . LYS A 1 152 ? 18.367 -0.032 -23.173 1.00 94.62 152 LYS A O 1
ATOM 1210 N N . GLU A 1 153 ? 19.935 0.653 -24.637 1.00 94.75 153 GLU A N 1
ATOM 1211 C CA . GLU A 1 153 ? 20.529 1.683 -23.775 1.00 94.75 153 GLU A CA 1
ATOM 1212 C C . GLU A 1 153 ? 19.501 2.772 -23.446 1.00 94.75 153 GLU A C 1
ATOM 1214 O O . GLU A 1 153 ? 19.272 3.054 -22.274 1.00 94.75 153 GLU A O 1
ATOM 1219 N N . HIS A 1 154 ? 18.785 3.286 -24.453 1.00 93.75 154 HIS A N 1
ATOM 1220 C CA . HIS A 1 154 ? 17.705 4.255 -24.256 1.00 93.75 154 HIS A CA 1
ATOM 1221 C C . HIS A 1 154 ? 16.519 3.687 -23.464 1.00 93.75 154 HIS A C 1
ATOM 1223 O O . HIS A 1 154 ? 15.956 4.389 -22.636 1.00 93.75 154 HIS A O 1
ATOM 1229 N N . ALA A 1 155 ? 16.141 2.422 -23.674 1.00 92.88 155 ALA A N 1
ATOM 1230 C CA . ALA A 1 155 ? 15.028 1.805 -22.945 1.00 92.88 155 ALA A CA 1
ATOM 1231 C C . ALA A 1 155 ? 15.329 1.544 -21.456 1.00 92.88 155 ALA A C 1
ATOM 1233 O O . ALA A 1 155 ? 14.401 1.412 -20.659 1.00 92.88 155 ALA A O 1
ATOM 1234 N N . VAL A 1 156 ? 16.609 1.417 -21.088 1.00 92.88 156 VAL A N 1
ATOM 1235 C CA . VAL A 1 156 ? 17.066 1.236 -19.698 1.00 92.88 156 VAL A CA 1
ATOM 1236 C C . VAL A 1 156 ? 17.439 2.573 -19.049 1.00 92.88 156 VAL A C 1
ATOM 1238 O O . VAL A 1 156 ? 17.565 2.638 -17.829 1.00 92.88 156 VAL A O 1
ATOM 1241 N N . PHE A 1 157 ? 17.592 3.636 -19.841 1.00 91.50 157 PHE A N 1
ATOM 1242 C CA . PHE A 1 157 ? 17.937 4.961 -19.350 1.00 91.50 157 PHE A CA 1
ATOM 1243 C C . PHE A 1 157 ? 16.882 5.464 -18.356 1.00 91.50 157 PHE A C 1
ATOM 1245 O O . PHE A 1 157 ? 15.706 5.618 -18.688 1.00 91.50 157 PHE A O 1
ATOM 1252 N N . VAL A 1 158 ? 17.311 5.702 -17.118 1.00 85.75 158 VAL A N 1
ATOM 1253 C CA . VAL A 1 158 ? 16.488 6.322 -16.081 1.00 85.75 158 VAL A CA 1
ATOM 1254 C C . VAL A 1 158 ? 16.742 7.821 -16.158 1.00 85.75 158 VAL A C 1
ATOM 1256 O O . VAL A 1 158 ? 17.876 8.268 -16.024 1.00 85.75 158 VAL A O 1
ATOM 1259 N N . HIS A 1 159 ? 15.697 8.605 -16.415 1.00 81.44 159 HIS A N 1
ATOM 1260 C CA . HIS A 1 159 ? 15.800 10.059 -16.348 1.00 81.44 159 HIS A CA 1
ATOM 1261 C C . HIS A 1 159 ? 15.874 10.489 -14.878 1.00 81.44 159 HIS A C 1
ATOM 1263 O O . HIS A 1 159 ? 14.845 10.625 -14.217 1.00 81.44 159 HIS A O 1
ATOM 1269 N N . ASP A 1 160 ? 17.086 10.737 -14.382 1.00 73.12 160 ASP A N 1
ATOM 1270 C CA . ASP A 1 160 ? 17.324 11.252 -13.022 1.00 73.12 160 ASP A CA 1
ATOM 1271 C C . ASP A 1 160 ? 16.684 12.643 -12.797 1.00 73.12 160 ASP A C 1
ATOM 1273 O O . ASP A 1 160 ? 16.412 13.044 -11.664 1.00 73.12 160 ASP A O 1
ATOM 1277 N N . GLY A 1 161 ? 16.363 13.353 -13.887 1.00 62.03 161 GLY A N 1
ATOM 1278 C CA . GLY A 1 161 ? 15.708 14.663 -13.894 1.00 62.03 161 GLY A CA 1
ATOM 1279 C C . GLY A 1 161 ? 14.220 14.669 -13.523 1.00 62.03 161 GLY A C 1
ATOM 1280 O O . GLY A 1 161 ? 13.664 15.744 -13.328 1.00 62.03 161 GLY A O 1
ATOM 1281 N N . LEU A 1 162 ? 13.561 13.514 -13.336 1.00 57.59 162 LEU A N 1
ATOM 1282 C CA . LEU A 1 162 ? 12.151 13.488 -12.895 1.00 57.59 162 LEU A CA 1
ATOM 1283 C C . LEU A 1 162 ? 11.917 14.118 -11.505 1.00 57.59 162 LEU A C 1
ATOM 1285 O O . LEU A 1 162 ? 10.768 14.357 -11.133 1.00 57.59 162 LEU A O 1
ATOM 1289 N N . PHE A 1 163 ? 12.989 14.392 -10.756 1.00 61.41 163 PHE A N 1
ATOM 1290 C CA . PHE A 1 163 ? 12.963 15.042 -9.444 1.00 61.41 163 PHE A CA 1
ATOM 1291 C C . PHE A 1 163 ? 13.699 16.392 -9.409 1.00 61.41 163 PHE A C 1
ATOM 1293 O O . PHE A 1 163 ? 13.900 16.945 -8.326 1.00 61.41 163 PHE A O 1
ATOM 1300 N N . HIS A 1 164 ? 14.143 16.929 -10.550 1.00 62.66 164 HIS A N 1
ATOM 1301 C CA . HIS A 1 164 ? 14.719 18.274 -10.585 1.00 62.66 164 HIS A CA 1
ATOM 1302 C C . HIS A 1 164 ? 13.608 19.315 -10.439 1.00 62.66 164 HIS A C 1
ATOM 1304 O O . HIS A 1 164 ? 12.603 19.268 -11.139 1.00 62.66 164 HIS A O 1
ATOM 1310 N N . LYS A 1 165 ? 13.782 20.240 -9.489 1.00 66.81 165 LYS A N 1
ATOM 1311 C CA . LYS A 1 165 ? 12.780 21.257 -9.127 1.00 66.81 165 LYS A CA 1
ATOM 1312 C C . LYS A 1 165 ? 12.529 22.287 -10.235 1.00 66.81 165 LYS A C 1
ATOM 1314 O O . LYS A 1 165 ? 11.505 22.959 -10.195 1.00 66.81 165 LYS A O 1
ATOM 1319 N N . ASP A 1 166 ? 13.446 22.375 -11.197 1.00 70.69 166 ASP A N 1
ATOM 1320 C CA . ASP A 1 166 ? 13.500 23.463 -12.175 1.00 70.69 166 ASP A CA 1
ATOM 1321 C C . ASP A 1 166 ? 13.047 23.042 -13.584 1.00 70.69 166 ASP A C 1
ATOM 1323 O O . ASP A 1 166 ? 12.867 23.897 -14.449 1.00 70.69 166 ASP A O 1
ATOM 1327 N N . GLU A 1 167 ? 12.819 21.746 -13.827 1.00 56.41 167 GLU A N 1
ATOM 1328 C CA . GLU A 1 167 ? 12.159 21.284 -15.051 1.00 56.41 167 GLU A CA 1
ATOM 1329 C C . GLU A 1 167 ? 10.681 21.002 -14.766 1.00 56.41 167 GLU A C 1
ATOM 1331 O O . GLU A 1 167 ? 10.358 20.467 -13.700 1.00 56.41 167 GLU A O 1
ATOM 1336 N N . PRO A 1 168 ? 9.761 21.332 -15.694 1.00 55.56 168 PRO A N 1
ATOM 1337 C CA . PRO A 1 168 ? 8.362 20.961 -15.568 1.00 55.56 168 PRO A CA 1
ATOM 1338 C C . PRO A 1 168 ? 8.284 19.435 -15.579 1.00 55.56 168 PRO A C 1
ATOM 1340 O O . PRO A 1 168 ? 8.268 18.805 -16.637 1.00 55.56 168 PRO A O 1
ATOM 1343 N N . SER A 1 169 ? 8.294 18.859 -14.369 1.00 60.84 169 SER A N 1
ATOM 1344 C CA . SER A 1 169 ? 8.016 17.458 -14.064 1.00 60.84 169 SER A CA 1
ATOM 1345 C C . SER A 1 169 ? 6.976 16.985 -15.051 1.00 60.84 169 SER A C 1
ATOM 1347 O O . SER A 1 169 ? 5.929 17.628 -15.094 1.00 60.84 169 SER A O 1
ATOM 1349 N N . TYR A 1 170 ? 7.299 15.967 -15.867 1.00 62.34 170 TYR A N 1
ATOM 1350 C CA . TYR A 1 170 ? 6.422 15.399 -16.895 1.00 62.34 170 TYR A CA 1
ATOM 1351 C C . TYR A 1 170 ? 4.999 15.363 -16.363 1.00 62.34 170 TYR A C 1
ATOM 1353 O O . TYR A 1 170 ? 4.624 14.466 -15.601 1.00 62.34 170 TYR A O 1
ATOM 1361 N N . MET A 1 171 ? 4.258 16.426 -16.675 1.00 65.56 171 MET A N 1
ATOM 1362 C CA . MET A 1 171 ? 3.067 16.725 -15.915 1.00 65.56 171 MET A CA 1
ATOM 1363 C C . MET A 1 171 ? 2.097 15.661 -16.369 1.00 65.56 171 MET A C 1
ATOM 1365 O O . MET A 1 171 ? 1.906 15.491 -17.577 1.00 65.56 171 MET A O 1
ATOM 1369 N N . TYR A 1 172 ? 1.554 14.892 -15.423 1.00 75.19 172 TYR A N 1
ATOM 1370 C CA . TYR A 1 172 ? 0.483 13.969 -15.757 1.00 75.19 172 TYR A CA 1
ATOM 1371 C C . TYR A 1 172 ? -0.502 14.733 -16.646 1.00 75.19 172 TYR A C 1
ATOM 1373 O O . TYR A 1 172 ? -0.887 15.847 -16.258 1.00 75.19 172 TYR A O 1
ATOM 1381 N N . PRO A 1 173 ? -0.837 14.193 -17.835 1.00 80.62 173 PRO A N 1
ATOM 1382 C CA . PRO A 1 173 ? -1.770 14.832 -18.741 1.00 80.62 173 PRO A CA 1
ATOM 1383 C C . PRO A 1 173 ? -2.967 15.345 -17.936 1.00 80.62 173 PRO A C 1
ATOM 1385 O O . PRO A 1 173 ? -3.412 14.639 -17.021 1.00 80.62 173 PRO A O 1
ATOM 1388 N N . PRO A 1 174 ? -3.454 16.570 -18.183 1.00 76.12 174 PRO A N 1
ATOM 1389 C CA . PRO A 1 174 ? -4.537 17.150 -17.395 1.00 76.12 174 PRO A CA 1
ATOM 1390 C C . PRO A 1 174 ? -5.777 16.240 -17.335 1.00 76.12 174 PRO A C 1
ATOM 1392 O O . PRO A 1 174 ? -6.513 16.282 -16.351 1.00 76.12 174 PRO A O 1
ATOM 1395 N N . GLU A 1 175 ? -5.955 15.354 -18.316 1.00 81.06 175 GLU A N 1
ATOM 1396 C CA . GLU A 1 175 ? -7.003 14.334 -18.389 1.00 81.06 175 GLU A CA 1
ATOM 1397 C C . GLU A 1 175 ? -6.863 13.214 -17.340 1.00 81.06 175 GLU A C 1
ATOM 1399 O O . GLU A 1 175 ? -7.844 12.546 -17.023 1.00 81.06 175 GLU A O 1
ATOM 1404 N N . LEU A 1 176 ? -5.666 13.000 -16.784 1.00 81.69 176 LEU A N 1
ATOM 1405 C CA . LEU A 1 176 ? -5.393 12.021 -15.723 1.00 81.69 176 LEU A CA 1
ATOM 1406 C C . LEU A 1 176 ? -5.470 12.624 -14.311 1.00 81.69 176 LEU A C 1
ATOM 1408 O O . LEU A 1 176 ? -5.146 11.942 -13.335 1.00 81.69 176 LEU A O 1
ATOM 1412 N N . ARG A 1 177 ? -5.892 13.887 -14.169 1.00 82.38 177 ARG A N 1
ATOM 1413 C CA . ARG A 1 177 ? -6.133 14.493 -12.852 1.00 82.38 177 ARG A CA 1
ATOM 1414 C C . ARG A 1 177 ? -7.311 13.808 -12.162 1.00 82.38 177 ARG A C 1
ATOM 1416 O O . ARG A 1 177 ? -8.296 13.441 -12.797 1.00 82.38 177 ARG A O 1
ATOM 1423 N N . ILE A 1 178 ? -7.214 13.656 -10.842 1.00 84.50 178 ILE A N 1
ATOM 1424 C CA . ILE A 1 178 ? -8.289 13.077 -10.031 1.00 84.50 178 ILE A CA 1
ATOM 1425 C C . ILE A 1 178 ? -9.509 14.010 -10.123 1.00 84.50 178 ILE A C 1
ATOM 1427 O O . ILE A 1 178 ? -9.401 15.172 -9.719 1.00 84.50 178 ILE A O 1
ATOM 1431 N N . PRO A 1 179 ? -10.664 13.538 -10.626 1.00 84.94 179 PRO A N 1
ATOM 1432 C CA . PRO A 1 179 ? -11.856 14.368 -10.731 1.00 84.94 179 PRO A CA 1
ATOM 1433 C C . PRO A 1 179 ? -12.247 14.950 -9.367 1.00 84.94 179 PRO A C 1
ATOM 1435 O O . PRO A 1 179 ? -12.335 14.223 -8.378 1.00 84.94 179 PRO A O 1
ATOM 1438 N N . GLY A 1 180 ? -12.471 16.265 -9.310 1.00 83.94 180 GLY A N 1
ATOM 1439 C CA . GLY A 1 180 ? -12.883 16.975 -8.093 1.00 83.94 180 GLY A CA 1
ATOM 1440 C C . GLY A 1 180 ? -11.759 17.316 -7.107 1.00 83.94 180 GLY A C 1
ATOM 1441 O O . GLY A 1 180 ? -12.014 18.043 -6.149 1.00 83.94 180 GLY A O 1
ATOM 1442 N N . LEU A 1 181 ? -10.523 16.860 -7.336 1.00 80.12 181 LEU A N 1
ATOM 1443 C CA . LEU A 1 181 ? -9.360 17.288 -6.558 1.00 80.12 181 LEU A CA 1
ATOM 1444 C C . LEU A 1 181 ? -8.655 18.438 -7.286 1.00 80.12 181 LEU A C 1
ATOM 1446 O O . LEU A 1 181 ? -7.660 18.239 -7.984 1.00 80.12 181 LEU A O 1
ATOM 1450 N N . ASP A 1 182 ? -9.196 19.647 -7.145 1.00 79.75 182 ASP A N 1
ATOM 1451 C CA . ASP A 1 182 ? -8.560 20.842 -7.691 1.00 79.75 182 ASP A CA 1
ATOM 1452 C C . ASP A 1 182 ? -7.422 21.313 -6.775 1.00 79.75 182 ASP A C 1
ATOM 1454 O O . ASP A 1 182 ? -7.620 22.050 -5.809 1.00 79.75 182 ASP A O 1
ATOM 1458 N N . LEU A 1 183 ? -6.210 20.836 -7.064 1.00 69.12 183 LEU A N 1
ATOM 1459 C CA . LEU A 1 183 ? -5.003 21.224 -6.334 1.00 69.12 183 LEU A CA 1
ATOM 1460 C C . LEU A 1 183 ? -4.557 22.661 -6.644 1.00 69.12 183 LEU A C 1
ATOM 1462 O O . LEU A 1 183 ? -3.724 23.188 -5.912 1.00 69.12 183 LEU A O 1
ATOM 1466 N N . SER A 1 184 ? -5.109 23.303 -7.683 1.00 72.50 184 SER A N 1
ATOM 1467 C CA . SER A 1 184 ? -4.719 24.668 -8.062 1.00 72.50 184 SER A CA 1
ATOM 1468 C C . SER A 1 184 ? -5.233 25.730 -7.084 1.00 72.50 184 SER A C 1
ATOM 1470 O O . SER A 1 184 ? -4.637 26.790 -6.949 1.00 72.50 184 SER A O 1
ATOM 1472 N N . ARG A 1 185 ? -6.275 25.420 -6.301 1.00 64.25 185 ARG A N 1
ATOM 1473 C CA . ARG A 1 185 ? -6.925 26.382 -5.397 1.00 64.25 185 ARG A CA 1
ATOM 1474 C C . ARG A 1 185 ? -6.182 26.639 -4.078 1.00 64.25 185 ARG A C 1
ATOM 1476 O O . ARG A 1 185 ? -6.657 27.410 -3.251 1.00 64.25 185 ARG A O 1
ATOM 1483 N N . ARG A 1 186 ? -5.058 25.962 -3.814 1.00 58.84 186 ARG A N 1
ATOM 1484 C CA . ARG A 1 186 ? -4.384 26.028 -2.502 1.00 58.84 186 ARG A CA 1
ATOM 1485 C C . ARG A 1 186 ? -3.374 27.173 -2.370 1.00 58.84 186 ARG A C 1
ATOM 1487 O O . ARG A 1 186 ? -2.960 27.452 -1.251 1.00 58.84 186 ARG A O 1
ATOM 1494 N N . GLU A 1 187 ? -2.993 27.834 -3.460 1.00 62.09 187 GLU A N 1
ATOM 1495 C CA . GLU A 1 187 ? -1.910 28.832 -3.435 1.00 62.09 187 GLU A CA 1
ATOM 1496 C C . GLU A 1 187 ? -2.383 30.296 -3.357 1.00 62.09 187 GLU A C 1
ATOM 1498 O O . GLU A 1 187 ? -1.564 31.183 -3.144 1.00 62.09 187 GLU A O 1
ATOM 1503 N N . GLU A 1 188 ? -3.688 30.573 -3.437 1.00 61.25 188 GLU A N 1
ATOM 1504 C CA . GLU A 1 188 ? -4.202 31.952 -3.545 1.00 61.25 188 GLU A CA 1
ATOM 1505 C C . GLU A 1 188 ? -4.564 32.640 -2.211 1.00 61.25 188 GLU A C 1
ATOM 1507 O O . GLU A 1 188 ? -5.093 33.743 -2.226 1.00 61.25 188 GLU A O 1
ATOM 1512 N N . SER A 1 189 ? -4.297 32.054 -1.036 1.00 56.84 189 SER A N 1
ATOM 1513 C CA . SER A 1 189 ? -4.691 32.665 0.253 1.00 56.84 189 SER A CA 1
ATOM 1514 C C . SER A 1 189 ? -3.524 33.215 1.084 1.00 56.84 189 SER A C 1
ATOM 1516 O O . SER A 1 189 ? -3.479 32.989 2.293 1.00 56.84 189 SER A O 1
ATOM 1518 N N . ASN A 1 190 ? -2.586 33.929 0.454 1.00 55.41 190 ASN A N 1
ATOM 1519 C CA . ASN A 1 190 ? -1.531 34.689 1.146 1.00 55.41 190 ASN A CA 1
ATOM 1520 C C . ASN A 1 190 ? -1.837 36.198 1.266 1.00 55.41 190 ASN A C 1
ATOM 1522 O O . ASN A 1 190 ? -0.944 36.985 1.556 1.00 55.41 190 ASN A O 1
ATOM 1526 N N . ASP A 1 191 ? -3.100 36.609 1.142 1.00 60.94 191 ASP A N 1
ATOM 1527 C CA . ASP A 1 191 ? -3.524 38.013 1.294 1.00 60.94 191 ASP A CA 1
ATOM 1528 C C . ASP A 1 191 ? -3.652 38.478 2.768 1.00 60.94 191 ASP A C 1
ATOM 1530 O O . ASP A 1 191 ? -4.366 39.432 3.073 1.00 60.94 191 ASP A O 1
ATOM 1534 N N . PHE A 1 192 ? -2.970 37.832 3.724 1.00 57.47 192 PHE A N 1
ATOM 1535 C CA . PHE A 1 192 ? -3.068 38.180 5.154 1.00 57.47 192 PHE A CA 1
ATOM 1536 C C . PHE A 1 192 ? -2.174 39.371 5.582 1.00 57.47 192 PHE A C 1
ATOM 1538 O O . PHE A 1 192 ? -2.090 39.677 6.767 1.00 57.47 192 PHE A O 1
ATOM 1545 N N . GLU A 1 193 ? -1.522 40.079 4.651 1.00 60.31 193 GLU A N 1
ATOM 1546 C CA . GLU A 1 193 ? -0.586 41.183 4.958 1.00 60.31 193 GLU A CA 1
ATOM 1547 C C . GLU A 1 193 ? -1.145 42.612 4.761 1.00 60.31 193 GLU A C 1
ATOM 1549 O O . GLU A 1 193 ? -0.376 43.563 4.639 1.00 60.31 193 GLU A O 1
ATOM 1554 N N . GLN A 1 194 ? -2.466 42.828 4.768 1.00 57.47 194 GLN A N 1
ATOM 1555 C CA . GLN A 1 194 ? -3.038 44.188 4.675 1.00 57.47 194 GLN A CA 1
ATOM 1556 C C . GLN A 1 194 ? -4.050 44.520 5.777 1.00 57.47 194 GLN A C 1
ATOM 1558 O O . GLN A 1 194 ? -5.183 44.893 5.504 1.00 57.47 194 GLN A O 1
ATOM 1563 N N . PHE A 1 195 ? -3.625 44.446 7.038 1.00 49.91 195 PHE A N 1
ATOM 1564 C CA . PHE A 1 195 ? -4.216 45.260 8.108 1.00 49.91 195 PHE A CA 1
ATOM 1565 C C . PHE A 1 195 ? -3.100 45.742 9.041 1.00 49.91 195 PHE A C 1
ATOM 1567 O O . PHE A 1 195 ? -2.837 45.145 10.084 1.00 49.91 195 PHE A O 1
ATOM 1574 N N . GLY A 1 196 ? -2.420 46.802 8.603 1.00 57.09 196 GLY A N 1
ATOM 1575 C CA . GLY A 1 196 ? -1.572 47.672 9.416 1.00 57.09 196 GLY A CA 1
ATOM 1576 C C . GLY A 1 196 ? -2.169 49.068 9.458 1.00 57.09 196 GLY A C 1
ATOM 1577 O O . GLY A 1 196 ? -2.738 49.476 8.419 1.00 57.09 196 GLY A O 1
#

Foldseek 3Di:
DDDDDDDDDPPPPDDDDDPPDDPPPPPPPDDPDDDPPPDPDPDDDPDPPPDDDDDPDPPDDDDDDPPPPDPVVPDPDDPPDPVVVVVVCVVPPPPDPDDDDDPVVVVVVVVVVVVVVVVVVVVVVVVVVVVVVVVVVLVVVLVPDDPPDVVSVVSPDDDPCCPPPPDPNPDDPPVPDDPPPPPVPPPPPPPPPPDD

Radius of gyration: 30.1 Å; chains: 1; bounding box: 50×82×68 Å

Organism: NCBI:txid265537

pLDDT: mean 71.21, std 21.22, range [38.66, 98.38]